Protein AF-0000000084461515 (afdb_homodimer)

InterPro domains:
  IPR000182 GNAT domain [PF13302] (2-137)
  IPR000182 GNAT domain [PS51186] (2-164)
  IPR016181 Acyl-CoA N-acyltransferase [SSF55729] (2-161)
  IPR051531 N-acetyltransferase [PTHR43792] (3-166)

Solvent-accessible surface area (backbone atoms only — not comparable to full-atom values): 18156 Å² total; per-residue (Å²): 95,80,46,77,39,66,80,54,82,87,44,46,66,64,48,28,52,46,37,53,75,14,43,72,71,39,47,87,79,51,85,73,52,57,45,73,66,45,42,51,52,49,53,58,55,42,70,36,91,41,32,50,44,33,36,28,30,32,61,79,74,72,40,68,44,30,41,38,38,37,35,68,52,40,66,82,50,51,14,31,31,38,47,46,72,54,64,22,58,90,43,61,95,68,59,53,63,57,58,47,47,53,55,50,51,48,41,42,49,56,79,66,55,30,47,34,43,30,37,72,40,46,80,83,43,55,69,59,51,49,50,42,47,75,68,63,31,41,80,36,36,48,39,76,56,45,37,46,50,95,89,36,62,34,48,25,34,34,26,34,39,36,46,70,59,52,62,70,71,104,93,82,46,78,39,66,80,55,82,88,44,48,67,65,47,29,54,45,36,53,76,14,43,72,70,39,47,87,80,52,84,73,52,56,45,73,66,44,43,51,52,50,54,56,53,42,69,37,90,40,32,50,42,34,36,29,30,33,61,78,75,71,40,68,43,30,41,40,39,36,35,68,53,39,66,83,50,52,15,32,30,38,48,46,70,54,64,23,57,89,42,59,94,68,58,54,64,57,59,46,48,54,56,48,50,50,40,42,48,55,78,65,55,30,46,34,43,31,37,71,40,46,78,82,45,54,69,60,50,48,50,43,46,76,69,65,33,39,81,35,36,50,40,76,55,45,38,45,49,97,88,36,63,35,48,25,33,34,27,34,39,37,46,68,57,52,60,71,71,104

Organism: NCBI:txid458

pLDDT: mean 97.94, std 1.58, range [86.5, 98.94]

Secondary structure (DSSP, 8-state):
-EEEE---GGGHHHHHHHHHHTHHHHTTT-----SHHHHHHHHHHHTSTT-EEEEEEETTTTEEEEEEEEEEEE-TTT-EEEEEEEE-GGGTTTTHHHHHHHHHHHHHHTTS--SEEEEEE-TT-HHHHHHHHHTT-EEEEEEEEEEEETTEEEEEEEEEEEHHHHHHT-/-EEEE---GGGHHHHHHHHHHTHHHHTTT-----SHHHHHHHHHHHTSTT-EEEEEEETTTTEEEEEEEEEEEE-TTT-EEEEEEEE-GGGTTTTHHHHHHHHHHHHHHTTS--SEEEEEE-TT-HHHHHHHHHTT-EEEEEEEEEEEETTEEEEEEEEEEEHHHHHHT-

Radius of gyration: 21.76 Å; 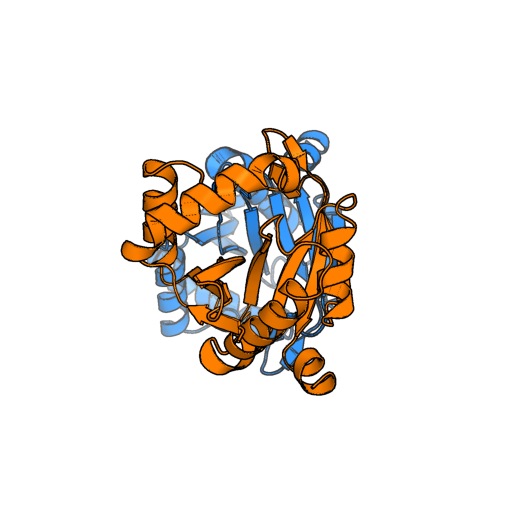Cα contacts (8 Å, |Δi|>4): 629; chains: 2; bounding box: 41×64×48 Å

Nearest PDB structures (foldseek):
  3igr-assembly1_A  TM=8.913E-01  e=2.014E-18  Aliivibrio fischeri ES114
  6c37-assembly1_A  TM=9.052E-01  e=3.442E-16  Mycolicibacterium smegmatis MC2 155
  6vfn-assembly1_A  TM=8.420E-01  e=1.644E-13  Bacillus thuringiensis
  6d72-assembly1_C  TM=8.048E-01  e=1.048E-13  Yersinia pestis
  2vzy-assembly1_C  TM=8.573E-01  e=1.477E-11  Mycobacterium tuberculosis H37Rv

Foldseek 3Di:
DKDKDFDDPVCQPLQLVQCVQCVVVCPQWDRDDNDSVSVVVVNVQCPDPQKDKIFIAPPVVRHTFKIWIWGRQDDDPQQETEIDMDGRPVNPPPCSVLVVVLVVVVCSCPVSVGFKYKYWGAPVPVSVVCSQVVQQWDFDAKDFLPDQTPNGRGITTMIMDGSVRNVVVD/DKDKDFDDPVCQPLQLVQCVQCVVVCPQWDRDDNDPVSVVVVNVQCPDPQKDKIFIADPVVRHTFKIWIWGRQDDDPQQETEIDMDGRPVNPPPCVVLVVVLVVVVCSCPVSVGFKYKYWGAPVPVSVVCSQVVQQWDFDAKDFLPDQTPNGRGITTMIMDGSVRNVVVD

Structure (mmCIF, N/CA/C/O backbone):
data_AF-0000000084461515-model_v1
#
loop_
_entity.id
_entity.type
_entity.pdbx_description
1 polymer 'GNAT family acetyltransferase'
#
loop_
_atom_site.group_PDB
_atom_site.id
_atom_site.type_symbol
_atom_site.label_atom_id
_atom_site.label_alt_id
_atom_site.label_comp_id
_atom_site.label_asym_id
_atom_site.label_entity_id
_atom_site.label_seq_id
_atom_site.pdbx_PDB_ins_code
_atom_site.Cartn_x
_atom_site.Cartn_y
_atom_site.Cartn_z
_atom_site.occupancy
_atom_site.B_iso_or_equiv
_atom_site.auth_seq_id
_atom_site.auth_comp_id
_atom_site.auth_asym_id
_atom_site.auth_atom_id
_atom_site.pdbx_PDB_model_num
ATOM 1 N N . MET A 1 1 ? 14.117 -27.219 -16.031 1 92.94 1 MET A N 1
ATOM 2 C CA . MET A 1 1 ? 14.688 -25.938 -15.633 1 92.94 1 MET A CA 1
ATOM 3 C C . MET A 1 1 ? 13.594 -24.875 -15.477 1 92.94 1 MET A C 1
ATOM 5 O O . MET A 1 1 ? 12.695 -24.781 -16.312 1 92.94 1 MET A O 1
ATOM 9 N N . ILE A 1 2 ? 13.641 -24.125 -14.367 1 97.88 2 ILE A N 1
ATOM 10 C CA . ILE A 1 2 ? 12.641 -23.094 -14.141 1 97.88 2 ILE A CA 1
ATOM 11 C C . ILE A 1 2 ? 13.164 -21.75 -14.656 1 97.88 2 ILE A C 1
ATOM 13 O O . ILE A 1 2 ? 14.297 -21.359 -14.359 1 97.88 2 ILE A O 1
ATOM 17 N N . THR A 1 3 ? 12.383 -21.062 -15.453 1 98.25 3 THR A N 1
ATOM 18 C CA . THR A 1 3 ? 12.734 -19.719 -15.938 1 98.25 3 THR A CA 1
ATOM 19 C C . THR A 1 3 ? 11.594 -18.734 -15.68 1 98.25 3 THR A C 1
ATOM 21 O O . THR A 1 3 ? 10.438 -19.141 -15.555 1 98.25 3 THR A O 1
ATOM 24 N N . LEU A 1 4 ? 11.945 -17.469 -15.547 1 98.38 4 LEU A N 1
ATOM 25 C CA . LEU A 1 4 ? 10.969 -16.375 -15.438 1 98.38 4 LEU A CA 1
ATOM 26 C C . LEU A 1 4 ? 10.914 -15.562 -16.719 1 98.38 4 LEU A C 1
ATOM 28 O O . LEU A 1 4 ? 11.953 -15.188 -17.266 1 98.38 4 LEU A O 1
ATOM 32 N N . ARG A 1 5 ? 9.719 -15.336 -17.125 1 97.81 5 ARG A N 1
ATOM 33 C CA . ARG A 1 5 ? 9.531 -14.484 -18.297 1 97.81 5 ARG A CA 1
ATOM 34 C C . ARG A 1 5 ? 8.344 -13.539 -18.109 1 97.81 5 ARG A C 1
ATOM 36 O O . ARG A 1 5 ? 7.355 -13.898 -17.469 1 97.81 5 ARG A O 1
ATOM 43 N N . GLU A 1 6 ? 8.5 -12.367 -18.734 1 98.56 6 GLU A N 1
ATOM 44 C CA . GLU A 1 6 ? 7.324 -11.5 -18.781 1 98.56 6 GLU A CA 1
ATOM 45 C C . GLU A 1 6 ? 6.258 -12.07 -19.719 1 98.56 6 GLU A C 1
ATOM 47 O O . GLU A 1 6 ? 6.578 -12.672 -20.75 1 98.56 6 GLU A O 1
ATOM 52 N N . PRO A 1 7 ? 4.996 -11.883 -19.344 1 98.75 7 PRO A N 1
ATOM 53 C CA . PRO A 1 7 ? 3.938 -12.406 -20.203 1 98.75 7 PRO A CA 1
ATOM 54 C C . PRO A 1 7 ? 3.928 -11.742 -21.578 1 98.75 7 PRO A C 1
ATOM 56 O O . PRO A 1 7 ? 4.25 -10.555 -21.703 1 98.75 7 PRO A O 1
ATOM 59 N N . SER A 1 8 ? 3.561 -12.484 -22.578 1 98.44 8 SER A N 1
ATOM 60 C CA . SER A 1 8 ? 3.406 -11.977 -23.938 1 98.44 8 SER A CA 1
ATOM 61 C C . SER A 1 8 ? 2.186 -12.578 -24.625 1 98.44 8 SER A C 1
ATOM 63 O O . SER A 1 8 ? 1.602 -13.547 -24.109 1 98.44 8 SER A O 1
ATOM 65 N N . ALA A 1 9 ? 1.842 -12.008 -25.719 1 98.12 9 ALA A N 1
ATOM 66 C CA . ALA A 1 9 ? 0.681 -12.477 -26.469 1 98.12 9 ALA A CA 1
ATOM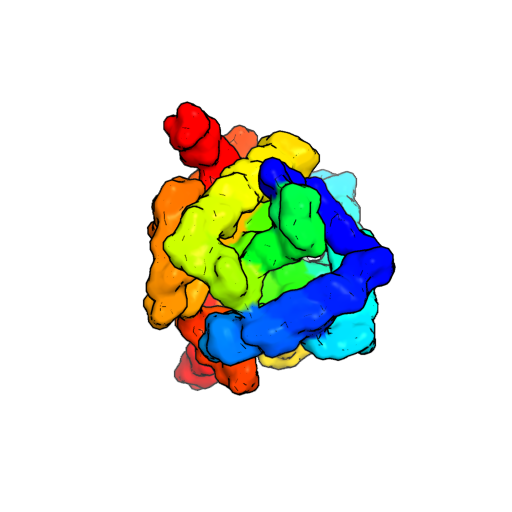 67 C C . ALA A 1 9 ? 0.84 -13.938 -26.875 1 98.12 9 ALA A C 1
A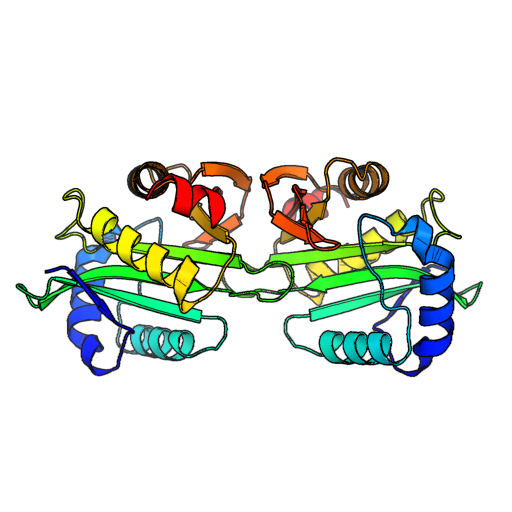TOM 69 O O . ALA A 1 9 ? -0.145 -14.672 -26.969 1 98.12 9 ALA A O 1
ATOM 70 N N . GLN A 1 10 ? 2.014 -14.422 -27.031 1 98 10 GLN A N 1
ATOM 71 C CA . GLN A 1 10 ? 2.289 -15.781 -27.484 1 98 10 GLN A CA 1
ATOM 72 C C . GLN A 1 10 ? 1.961 -16.797 -26.391 1 98 10 GLN A C 1
ATOM 74 O O . GLN A 1 10 ? 1.859 -18 -26.656 1 98 10 GLN A O 1
ATOM 79 N N . ASP A 1 11 ? 1.791 -16.328 -25.188 1 98.44 11 ASP A N 1
ATOM 80 C CA . ASP A 1 11 ? 1.564 -17.219 -24.047 1 98.44 11 ASP A CA 1
ATOM 81 C C . ASP A 1 11 ? 0.077 -17.516 -23.875 1 98.44 11 ASP A C 1
ATOM 83 O O . ASP A 1 11 ? -0.302 -18.344 -23.031 1 98.44 11 ASP A O 1
ATOM 87 N N . GLU A 1 12 ? -0.749 -16.891 -24.641 1 98.5 12 GLU A N 1
ATOM 88 C CA . GLU A 1 12 ? -2.186 -16.844 -24.391 1 98.5 12 GLU A CA 1
ATOM 89 C C . GLU A 1 12 ? -2.766 -18.25 -24.234 1 98.5 12 GLU A C 1
ATOM 91 O O . GLU A 1 12 ? -3.414 -18.547 -23.234 1 98.5 12 GLU A O 1
ATOM 96 N N . THR A 1 13 ? -2.525 -19.094 -25.172 1 98.5 13 THR A N 1
ATOM 97 C CA . THR A 1 13 ? -3.148 -20.406 -25.203 1 98.5 13 THR A CA 1
ATOM 98 C C . THR A 1 13 ? -2.742 -21.234 -23.984 1 98.5 13 THR A C 1
ATOM 100 O O . THR A 1 13 ? -3.596 -21.781 -23.297 1 98.5 13 THR A O 1
ATOM 103 N N . VAL A 1 14 ? -1.494 -21.344 -23.75 1 98.5 14 VAL A N 1
ATOM 104 C CA . VAL A 1 14 ? -1.001 -22.141 -22.625 1 98.5 14 VAL A CA 1
ATOM 105 C C . VAL A 1 14 ? -1.478 -21.531 -21.312 1 98.5 14 VAL A C 1
ATOM 107 O O . VAL A 1 14 ? -1.878 -22.25 -20.391 1 98.5 14 VAL A O 1
ATOM 110 N N . PHE A 1 15 ? -1.447 -20.203 -21.25 1 98.81 15 PHE A N 1
ATOM 111 C CA . PHE A 1 15 ? -1.869 -19.5 -20.031 1 98.81 15 PHE A CA 1
ATOM 112 C C . PHE A 1 15 ? -3.328 -19.797 -19.719 1 98.81 15 PHE A C 1
ATOM 114 O O . PHE A 1 15 ? -3.646 -20.281 -18.625 1 98.81 15 PHE A O 1
ATOM 121 N N . ILE A 1 16 ? -4.18 -19.625 -20.656 1 98.81 16 ILE A N 1
ATOM 122 C CA . ILE A 1 16 ? -5.617 -19.781 -20.438 1 98.81 16 ILE A CA 1
ATOM 123 C C . ILE A 1 16 ? -5.938 -21.234 -20.109 1 98.81 16 ILE A C 1
ATOM 125 O O . ILE A 1 16 ? -6.723 -21.516 -19.203 1 98.81 16 ILE A O 1
ATOM 129 N N . SER A 1 17 ? -5.32 -22.109 -20.812 1 98.69 17 SER A N 1
ATOM 130 C CA . SER A 1 17 ? -5.523 -23.516 -20.531 1 98.69 17 SER A CA 1
ATOM 131 C C . SER A 1 17 ? -5.117 -23.859 -19.109 1 98.69 17 SER A C 1
ATOM 133 O O . SER A 1 17 ? -5.852 -24.547 -18.391 1 98.69 17 SER A O 1
ATOM 135 N N . THR A 1 18 ? -4.004 -23.422 -18.672 1 98.75 18 THR A N 1
ATOM 136 C CA . THR A 1 18 ? -3.479 -23.672 -17.344 1 98.75 18 THR A CA 1
ATOM 137 C C . THR A 1 18 ? -4.406 -23.078 -16.281 1 98.75 18 THR A C 1
ATOM 139 O O . THR A 1 18 ? -4.711 -23.734 -15.281 1 98.75 18 THR A O 1
ATOM 142 N N . MET A 1 19 ? -4.863 -21.828 -16.5 1 98.69 19 MET A N 1
ATOM 143 C CA . MET A 1 19 ? -5.691 -21.141 -15.508 1 98.69 19 MET A CA 1
ATOM 144 C C . MET A 1 19 ? -7.066 -21.797 -15.406 1 98.69 19 MET A C 1
ATOM 146 O O . MET A 1 19 ? -7.621 -21.922 -14.312 1 98.69 19 MET A O 1
ATOM 150 N N . ASN A 1 20 ? -7.578 -22.188 -16.516 1 98.62 20 ASN A N 1
ATOM 151 C CA . ASN A 1 20 ? -8.859 -22.891 -16.484 1 98.62 20 ASN A CA 1
ATOM 152 C C . ASN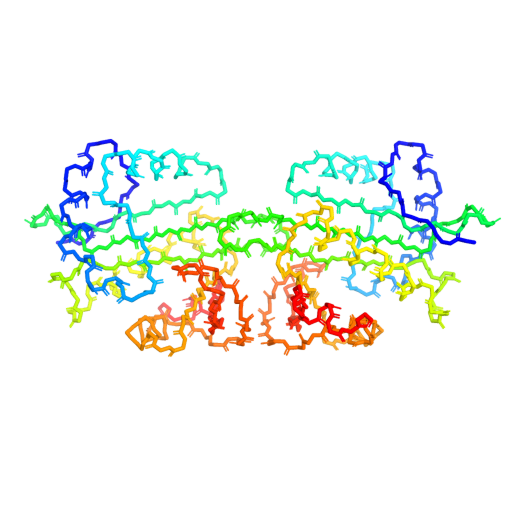 A 1 20 ? -8.766 -24.203 -15.727 1 98.62 20 ASN A C 1
ATOM 154 O O . ASN A 1 20 ? -9.633 -24.531 -14.914 1 98.62 20 ASN A O 1
ATOM 158 N N . LYS A 1 21 ? -7.758 -24.969 -15.961 1 98.56 21 LYS A N 1
ATOM 159 C CA . LYS A 1 21 ? -7.543 -26.234 -15.273 1 98.56 21 LYS A CA 1
ATOM 160 C C . LYS A 1 21 ? -7.355 -26.031 -13.773 1 98.56 21 LYS A C 1
ATOM 162 O O . LYS A 1 21 ? -7.719 -26.891 -12.969 1 98.56 21 LYS A O 1
ATOM 167 N N . SER A 1 22 ? -6.844 -24.875 -13.43 1 98.56 22 SER A N 1
ATOM 168 C CA . SER A 1 22 ? -6.473 -24.594 -12.047 1 98.56 22 SER A CA 1
ATOM 169 C C . SER A 1 22 ? -7.562 -23.812 -11.336 1 98.56 22 SER A C 1
ATOM 171 O O . SER A 1 22 ? -7.391 -23.406 -10.18 1 98.56 22 SER A O 1
ATOM 173 N N . ARG A 1 23 ? -8.641 -23.547 -11.992 1 97.81 23 ARG A N 1
ATOM 174 C CA . ARG A 1 23 ? -9.656 -22.609 -11.531 1 97.81 23 ARG A CA 1
ATOM 175 C C . ARG A 1 23 ? -10.172 -23 -10.148 1 97.81 23 ARG A C 1
ATOM 177 O O . ARG A 1 23 ? -10.289 -22.156 -9.258 1 97.81 23 ARG A O 1
ATOM 184 N N . ASP A 1 24 ? -10.484 -24.281 -9.867 1 97.5 24 ASP A N 1
ATOM 185 C CA . ASP A 1 24 ? -10.992 -24.75 -8.578 1 97.5 24 ASP A CA 1
ATOM 186 C C . ASP A 1 24 ? -9.922 -24.625 -7.488 1 97.5 24 ASP A C 1
ATOM 188 O O . ASP A 1 24 ? -10.234 -24.359 -6.328 1 97.5 24 ASP A O 1
ATOM 192 N N . PHE A 1 25 ? -8.758 -24.828 -7.918 1 96.94 25 PHE A N 1
ATOM 193 C CA . PHE A 1 25 ? -7.625 -24.75 -7.004 1 96.94 25 PHE A CA 1
ATOM 194 C C . PHE A 1 25 ? -7.41 -23.297 -6.551 1 96.94 25 PHE A C 1
ATOM 196 O O . PHE A 1 25 ? -7.047 -23.062 -5.398 1 96.94 25 PHE A O 1
ATOM 203 N N . HIS A 1 26 ? -7.594 -22.344 -7.406 1 97.31 26 HIS A N 1
ATOM 204 C CA . HIS A 1 26 ? -7.449 -20.922 -7.109 1 97.31 26 HIS A CA 1
ATOM 205 C C . HIS A 1 26 ? -8.586 -20.422 -6.227 1 97.31 26 HIS A C 1
ATOM 207 O O . HIS A 1 26 ? -8.398 -19.516 -5.402 1 97.31 26 HIS A O 1
ATOM 213 N N . PHE A 1 27 ? -9.672 -21 -6.355 1 96.12 27 PHE A N 1
ATOM 214 C CA . PHE A 1 27 ? -10.852 -20.609 -5.594 1 96.12 27 PHE A CA 1
ATOM 215 C C . PHE A 1 27 ? -10.719 -21.031 -4.133 1 96.12 27 PHE A C 1
ATOM 217 O O . PHE A 1 27 ? -10.258 -22.125 -3.838 1 96.12 27 PHE A O 1
ATOM 224 N N . PRO A 1 28 ? -11.125 -20.188 -3.209 1 97.12 28 PRO A N 1
ATOM 225 C CA . PRO A 1 28 ? -11.781 -18.891 -3.338 1 97.12 28 PRO A CA 1
ATOM 226 C C . PRO A 1 28 ? -10.805 -17.719 -3.223 1 97.12 28 PRO A C 1
ATOM 228 O O . PRO A 1 28 ? -11.219 -16.578 -2.973 1 97.12 28 PRO A O 1
ATOM 231 N N . PHE A 1 29 ? -9.57 -17.906 -3.363 1 96.62 29 PHE A N 1
ATOM 232 C CA . PHE A 1 29 ? -8.562 -16.953 -2.904 1 96.62 29 PHE A CA 1
ATOM 233 C C . PHE A 1 29 ? -8.25 -15.938 -3.994 1 96.62 29 PHE A C 1
ATOM 235 O O . PHE A 1 29 ? -7.887 -14.797 -3.699 1 96.62 29 PHE A O 1
ATOM 242 N N . ILE A 1 30 ? -8.367 -16.406 -5.266 1 94.75 30 ILE A N 1
ATOM 243 C CA . ILE A 1 30 ? -8.047 -15.516 -6.375 1 94.75 30 ILE A CA 1
ATOM 244 C C . ILE A 1 30 ? -8.859 -15.914 -7.605 1 94.75 30 ILE A C 1
ATOM 246 O O . ILE A 1 30 ? -9.312 -17.047 -7.723 1 94.75 30 ILE A O 1
ATOM 250 N N . THR A 1 31 ? -9.023 -14.969 -8.453 1 93.56 31 THR A N 1
ATOM 251 C CA . THR A 1 31 ? -9.578 -15.211 -9.781 1 93.56 31 THR A CA 1
ATOM 252 C C . THR A 1 31 ? -8.555 -14.883 -10.867 1 93.56 31 THR A C 1
ATOM 254 O O . THR A 1 31 ? -8.25 -13.711 -11.102 1 93.56 31 THR A O 1
ATOM 257 N N . ALA A 1 32 ? -8.078 -15.906 -11.477 1 97.19 32 ALA A N 1
ATOM 258 C CA . ALA A 1 32 ? -7.117 -15.727 -12.555 1 97.19 32 ALA A CA 1
ATOM 259 C C . ALA A 1 32 ? -7.824 -15.477 -13.883 1 97.19 32 ALA A C 1
ATOM 261 O O . ALA A 1 32 ? -8.992 -15.836 -14.047 1 97.19 32 ALA A O 1
ATOM 262 N N . PRO A 1 33 ? -7.109 -14.82 -14.859 1 98.19 33 PRO A N 1
ATOM 263 C CA . PRO A 1 33 ? -7.695 -14.695 -16.203 1 98.19 33 PRO A CA 1
ATOM 264 C C . PRO A 1 33 ? -7.906 -16.047 -16.875 1 98.19 33 PRO A C 1
ATOM 266 O O . PRO A 1 33 ? -6.953 -16.812 -17.047 1 98.19 33 PRO A O 1
ATOM 269 N N . CYS A 1 34 ? -9.148 -16.281 -17.344 1 98.38 34 CYS A N 1
ATOM 270 C CA . CYS A 1 34 ? -9.43 -17.594 -17.906 1 98.38 34 CYS A CA 1
ATOM 271 C C . CYS A 1 34 ? -10.023 -17.484 -19.297 1 98.38 34 CYS A C 1
ATOM 273 O O . CYS A 1 34 ? -10.445 -18.484 -19.891 1 98.38 34 CYS A O 1
ATOM 275 N N . THR A 1 35 ? -10.172 -16.297 -19.828 1 98.62 35 THR A N 1
ATOM 276 C CA . THR A 1 35 ? -10.641 -16.047 -21.188 1 98.62 35 THR A CA 1
ATOM 277 C C . THR A 1 35 ? -9.625 -15.211 -21.969 1 98.62 35 THR A C 1
ATOM 279 O O . THR A 1 35 ? -8.742 -14.578 -21.375 1 98.62 35 THR A O 1
ATOM 282 N N . ALA A 1 36 ? -9.82 -15.242 -23.266 1 98.44 36 ALA A N 1
ATOM 283 C CA . ALA A 1 36 ? -8.938 -14.445 -24.109 1 98.44 36 ALA A CA 1
ATOM 284 C C . ALA A 1 36 ? -9.023 -12.961 -23.766 1 98.44 36 ALA A C 1
ATOM 286 O O . ALA A 1 36 ? -8.008 -12.266 -23.703 1 98.44 36 ALA A O 1
ATOM 287 N N . GLU A 1 37 ? -10.148 -12.539 -23.531 1 98.62 37 GLU A N 1
ATOM 288 C CA . GLU A 1 37 ? -10.367 -11.141 -23.172 1 98.62 37 GLU A CA 1
ATOM 289 C C . GLU A 1 37 ? -9.695 -10.797 -21.844 1 98.62 37 GLU A C 1
ATOM 291 O O . GLU A 1 37 ? -9.031 -9.773 -21.734 1 98.62 37 GLU A O 1
ATOM 296 N N . ALA A 1 38 ? -9.891 -11.625 -20.875 1 98.38 38 ALA A N 1
ATOM 297 C CA . ALA A 1 38 ? -9.281 -11.414 -19.562 1 98.38 38 ALA A CA 1
ATOM 298 C C . ALA A 1 38 ? -7.754 -11.438 -19.656 1 98.38 38 ALA A C 1
ATOM 300 O O . ALA A 1 38 ? -7.07 -10.672 -18.984 1 98.38 38 ALA A O 1
ATOM 301 N N . PHE A 1 39 ? -7.266 -12.336 -20.484 1 98.81 39 PHE A N 1
ATOM 302 C CA . PHE A 1 39 ? -5.824 -12.422 -20.672 1 98.81 39 PHE A CA 1
ATOM 303 C C . PHE A 1 39 ? -5.289 -11.148 -21.312 1 98.81 39 PHE A C 1
ATOM 305 O O . PHE A 1 39 ? -4.219 -10.656 -20.953 1 98.81 39 PHE A O 1
ATOM 312 N N . GLN A 1 40 ? -5.988 -10.648 -22.266 1 98.62 40 GLN A N 1
ATOM 313 C CA . GLN A 1 40 ? -5.562 -9.414 -22.922 1 98.62 40 GLN A CA 1
ATOM 314 C C . GLN A 1 40 ? -5.531 -8.25 -21.938 1 98.62 40 GLN A C 1
ATOM 316 O O . GLN A 1 40 ? -4.617 -7.426 -21.969 1 98.62 40 GLN A O 1
ATOM 321 N N . THR A 1 41 ? -6.504 -8.141 -21.125 1 98.5 41 THR A N 1
ATOM 322 C CA . THR A 1 41 ? -6.52 -7.133 -20.062 1 98.5 41 THR A CA 1
ATOM 323 C C . THR A 1 41 ? -5.324 -7.305 -19.141 1 98.5 41 THR A C 1
ATOM 325 O O . THR A 1 41 ? -4.684 -6.32 -18.75 1 98.5 41 THR A O 1
ATOM 328 N N . TYR A 1 42 ? -5.113 -8.531 -18.812 1 98.62 42 TYR A N 1
ATOM 329 C CA . TYR A 1 42 ? -3.969 -8.891 -17.984 1 98.62 42 TYR A CA 1
ATOM 330 C C . TYR A 1 42 ? -2.666 -8.43 -18.625 1 98.62 42 TYR A C 1
ATOM 332 O O . TYR A 1 42 ? -1.821 -7.82 -17.953 1 98.62 42 TYR A O 1
ATOM 340 N N . LEU A 1 43 ? -2.512 -8.656 -19.891 1 98.75 43 LEU A N 1
ATOM 341 C CA . LEU A 1 43 ? -1.311 -8.266 -20.625 1 98.75 43 LEU A CA 1
ATOM 342 C C . LEU A 1 43 ? -1.158 -6.75 -20.656 1 98.75 43 LEU A C 1
ATOM 344 O O . LEU A 1 43 ? -0.056 -6.23 -20.469 1 98.75 43 LEU A O 1
ATOM 348 N N . GLN A 1 44 ? -2.211 -6.117 -20.906 1 98.5 44 GLN A N 1
ATOM 349 C CA . GLN A 1 44 ? -2.176 -4.656 -20.938 1 98.5 44 GLN A CA 1
ATOM 350 C C . GLN A 1 44 ? -1.763 -4.078 -19.594 1 98.5 44 GLN A C 1
ATOM 352 O O . GLN A 1 44 ? -0.958 -3.146 -19.531 1 98.5 44 GLN A O 1
ATOM 357 N N . LYS A 1 45 ? -2.336 -4.566 -18.547 1 97.88 45 LYS A N 1
ATOM 358 C CA . LYS A 1 45 ? -1.992 -4.117 -17.203 1 97.88 45 LYS A CA 1
ATOM 359 C C . LYS A 1 45 ? -0.514 -4.355 -16.906 1 97.88 45 LYS A C 1
ATOM 361 O O . LYS A 1 45 ? 0.142 -3.514 -16.281 1 97.88 45 LYS A O 1
ATOM 366 N N . SER A 1 46 ? -0.027 -5.461 -17.359 1 98.38 46 SER A N 1
ATOM 367 C CA . SER A 1 46 ? 1.35 -5.859 -17.094 1 98.38 46 SER A CA 1
ATOM 368 C C . SER A 1 46 ? 2.342 -4.875 -17.703 1 98.38 46 SER A C 1
ATOM 370 O O . SER A 1 46 ? 3.521 -4.871 -17.344 1 98.38 46 SER A O 1
ATOM 372 N N . GLN A 1 47 ? 1.924 -4.023 -18.594 1 97.81 47 GLN A N 1
ATOM 373 C CA . GLN A 1 47 ? 2.801 -3.109 -19.328 1 97.81 47 GLN A CA 1
ATOM 374 C C . GLN A 1 47 ? 2.873 -1.752 -18.641 1 97.81 47 GLN A C 1
ATOM 376 O O . GLN A 1 47 ? 3.623 -0.871 -19.062 1 97.81 47 GLN A O 1
ATOM 381 N N . GLN A 1 48 ? 2.109 -1.583 -17.578 1 97.19 48 GLN A N 1
ATOM 382 C CA . GLN A 1 48 ? 2.131 -0.325 -16.828 1 97.19 48 GLN A CA 1
ATOM 383 C C . GLN A 1 48 ? 3.408 -0.193 -16.016 1 97.19 48 GLN A C 1
ATOM 385 O O . GLN A 1 48 ? 3.936 -1.188 -15.508 1 97.19 48 GLN A O 1
ATOM 390 N N . ASP A 1 49 ? 3.838 1.021 -15.812 1 96.19 49 ASP A N 1
ATOM 391 C CA . ASP A 1 49 ? 5.09 1.301 -15.109 1 96.19 49 ASP A CA 1
ATOM 392 C C . ASP A 1 49 ? 5.031 0.808 -13.672 1 96.19 49 ASP A C 1
ATOM 394 O O . ASP A 1 49 ? 6.059 0.444 -13.094 1 96.19 49 ASP A O 1
ATOM 398 N N . SER A 1 50 ? 3.846 0.792 -13.102 1 97.5 50 SER A N 1
ATOM 399 C CA . SER A 1 50 ? 3.689 0.423 -11.695 1 97.5 50 SER A CA 1
ATOM 400 C C . SER A 1 50 ? 3.545 -1.086 -11.531 1 97.5 50 SER A C 1
ATOM 402 O O . SER A 1 50 ? 3.229 -1.572 -10.445 1 97.5 50 SER A O 1
ATOM 404 N N . GLU A 1 51 ? 3.729 -1.839 -12.633 1 98.69 51 GLU A N 1
ATOM 405 C CA . GLU A 1 51 ? 3.514 -3.283 -12.633 1 98.69 51 GLU A CA 1
ATOM 406 C C . GLU A 1 51 ? 4.727 -4.02 -13.195 1 98.69 51 GLU A C 1
ATOM 408 O O . GLU A 1 51 ? 5.414 -3.51 -14.086 1 98.69 51 GLU A O 1
ATOM 413 N N . GLN A 1 52 ? 4.992 -5.18 -12.656 1 98.81 52 GLN A N 1
ATOM 414 C CA . GLN A 1 52 ? 5.949 -6.141 -13.195 1 98.81 52 GLN A CA 1
ATOM 415 C C . GLN A 1 52 ? 5.477 -7.574 -12.977 1 98.81 52 GLN A C 1
ATOM 417 O O . GLN A 1 52 ? 5.477 -8.062 -11.844 1 98.81 52 GLN A O 1
ATOM 422 N N . TYR A 1 53 ? 5.078 -8.242 -14.086 1 98.88 53 TYR A N 1
ATOM 423 C CA . TYR A 1 53 ? 4.527 -9.586 -13.984 1 98.88 53 TYR A CA 1
ATOM 424 C C . TYR A 1 53 ? 5.516 -10.625 -14.5 1 98.88 53 TYR A C 1
ATOM 426 O O . TYR A 1 53 ? 6.277 -10.359 -15.438 1 98.88 53 TYR A O 1
ATOM 434 N N . TYR A 1 54 ? 5.48 -11.805 -13.898 1 98.88 54 TYR A N 1
ATOM 435 C CA . TYR A 1 54 ? 6.316 -12.922 -14.32 1 98.88 54 TYR A CA 1
ATOM 436 C C . TYR A 1 54 ? 5.5 -14.203 -14.438 1 98.88 54 TYR A C 1
ATOM 438 O O . TYR A 1 54 ? 4.676 -14.5 -13.57 1 98.88 54 TYR A O 1
ATOM 446 N N . LEU A 1 55 ? 5.766 -14.867 -15.523 1 98.88 55 LEU A N 1
ATOM 447 C CA . LEU A 1 55 ? 5.387 -16.266 -15.617 1 98.88 55 LEU A CA 1
ATOM 448 C C . LEU A 1 55 ? 6.574 -17.172 -15.32 1 98.88 55 LEU A C 1
ATOM 450 O O . LEU A 1 55 ? 7.648 -17.016 -15.898 1 98.88 55 LEU A O 1
ATOM 454 N N . ALA A 1 56 ? 6.414 -18.078 -14.422 1 98.88 56 ALA A N 1
ATOM 455 C CA . ALA A 1 56 ? 7.41 -19.109 -14.195 1 98.88 56 ALA A CA 1
ATOM 456 C C . ALA A 1 56 ? 7.152 -20.328 -15.086 1 98.88 56 ALA A C 1
ATOM 458 O O . ALA A 1 56 ? 6.062 -20.906 -15.055 1 98.88 56 ALA A O 1
ATOM 459 N N . TRP A 1 57 ? 8.18 -20.719 -15.812 1 98.75 57 TRP A N 1
ATOM 460 C CA . TRP A 1 57 ? 8.039 -21.797 -16.781 1 98.75 57 TRP A CA 1
ATOM 461 C C . TRP A 1 57 ? 8.891 -23 -16.391 1 98.75 57 TRP A C 1
ATOM 463 O O . TRP A 1 57 ? 10.031 -22.844 -15.945 1 98.75 57 TRP A O 1
ATOM 473 N N . ASP A 1 58 ? 8.258 -24.141 -16.484 1 98.25 58 ASP A N 1
ATOM 474 C CA . ASP A 1 58 ? 9.023 -25.375 -16.625 1 98.25 58 ASP A CA 1
ATOM 475 C C . ASP A 1 58 ? 9.469 -25.609 -18.062 1 98.25 58 ASP A C 1
ATOM 477 O O . ASP A 1 58 ? 8.703 -26.094 -18.891 1 98.25 58 ASP A O 1
ATOM 481 N N . GLU A 1 59 ? 10.656 -25.297 -18.391 1 96.62 59 GLU A N 1
ATOM 482 C CA . GLU A 1 59 ? 11.133 -25.281 -19.766 1 96.62 59 GLU A CA 1
ATOM 483 C C . GLU A 1 59 ? 11.148 -26.703 -20.344 1 96.62 59 GLU A C 1
ATOM 485 O O . GLU A 1 59 ? 10.914 -26.875 -21.547 1 96.62 59 GLU A O 1
ATOM 490 N N . ASP A 1 60 ? 11.391 -27.609 -19.547 1 96.31 60 ASP A N 1
ATOM 491 C CA . ASP A 1 60 ? 11.438 -29 -20.016 1 96.31 60 ASP A CA 1
ATOM 492 C C . ASP A 1 60 ? 10.055 -29.469 -20.469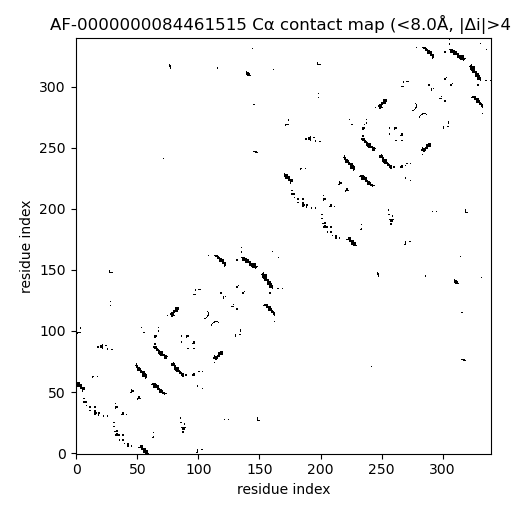 1 96.31 60 ASP A C 1
ATOM 494 O O . ASP A 1 60 ? 9.93 -30.141 -21.5 1 96.31 60 ASP A O 1
ATOM 498 N N . GLN A 1 61 ? 9.039 -29.047 -19.812 1 96.38 61 GLN A N 1
ATOM 499 C CA . GLN A 1 61 ? 7.68 -29.484 -20.109 1 96.38 61 GLN A CA 1
ATOM 500 C C . GLN A 1 61 ? 6.926 -28.422 -20.891 1 96.38 61 GLN A C 1
ATOM 502 O O . GLN A 1 61 ? 5.801 -28.641 -21.344 1 96.38 61 GLN A O 1
ATOM 507 N N . ARG A 1 62 ? 7.551 -27.266 -21.031 1 96.19 62 ARG A N 1
ATOM 508 C CA . ARG A 1 62 ? 6.926 -26.125 -21.688 1 96.19 62 ARG A CA 1
ATOM 509 C C . ARG A 1 62 ? 5.555 -25.828 -21.094 1 96.19 62 ARG A C 1
ATOM 511 O O . ARG A 1 62 ? 4.574 -25.672 -21.828 1 96.19 62 ARG A O 1
ATOM 518 N N . GLN A 1 63 ? 5.527 -25.812 -19.766 1 98 63 GLN A N 1
ATOM 519 C CA . GLN A 1 63 ? 4.316 -25.531 -19 1 98 63 GLN A CA 1
ATOM 520 C C . GLN A 1 63 ? 4.547 -24.422 -17.984 1 98 63 GLN A C 1
ATOM 522 O O . GLN A 1 63 ? 5.676 -24.219 -17.531 1 98 63 GLN A O 1
ATOM 527 N N . ILE A 1 64 ? 3.488 -23.781 -17.734 1 98.69 64 ILE A N 1
ATOM 528 C CA . ILE A 1 64 ? 3.553 -22.734 -16.719 1 98.69 64 ILE A CA 1
ATOM 529 C C . ILE A 1 64 ? 3.432 -23.344 -15.32 1 98.69 64 ILE A C 1
ATOM 531 O O . ILE A 1 64 ? 2.475 -24.078 -15.039 1 98.69 64 ILE A O 1
ATOM 535 N N . ILE A 1 65 ? 4.402 -23.062 -14.477 1 98.75 65 ILE A N 1
ATOM 536 C CA . ILE A 1 65 ? 4.422 -23.484 -13.078 1 98.75 65 ILE A CA 1
ATOM 537 C C . ILE A 1 65 ? 3.502 -22.594 -12.25 1 98.75 65 ILE A C 1
ATOM 539 O O . ILE A 1 65 ? 2.752 -23.078 -11.406 1 98.75 65 ILE A O 1
ATOM 543 N N . GLY A 1 66 ? 3.574 -21.312 -12.469 1 98.62 66 GLY A N 1
ATOM 544 C CA . GLY A 1 66 ? 2.811 -20.312 -11.734 1 98.62 66 GLY A CA 1
ATOM 545 C C . GLY A 1 66 ? 3.039 -18.906 -12.227 1 98.62 66 GLY A C 1
ATOM 546 O O . GLY A 1 66 ? 3.799 -18.688 -13.172 1 98.62 66 GLY A O 1
ATOM 547 N N . VAL A 1 67 ? 2.27 -18.031 -11.625 1 98.81 67 VAL A N 1
ATOM 548 C CA . VAL A 1 67 ? 2.25 -16.609 -11.992 1 98.81 67 VAL A CA 1
ATOM 549 C C . VAL A 1 67 ? 2.607 -15.766 -10.773 1 98.81 67 VAL A C 1
ATOM 551 O O . VAL A 1 67 ? 2.164 -16.047 -9.656 1 98.81 67 VAL A O 1
ATOM 554 N N . PHE A 1 68 ? 3.398 -14.75 -10.977 1 98.88 68 PHE A N 1
ATOM 555 C CA . PHE A 1 68 ? 3.764 -13.766 -9.961 1 98.88 68 PHE A CA 1
ATOM 556 C C . PHE A 1 68 ? 3.531 -12.352 -10.469 1 98.88 68 PHE A C 1
ATOM 558 O O . PHE A 1 68 ? 4.094 -11.953 -11.492 1 98.88 68 PHE A O 1
ATOM 565 N N . ASN A 1 69 ? 2.746 -11.625 -9.789 1 98.88 69 ASN A N 1
ATOM 566 C CA . ASN A 1 69 ? 2.439 -10.242 -10.133 1 98.88 69 ASN A CA 1
ATOM 567 C C . ASN A 1 69 ? 2.941 -9.273 -9.07 1 98.88 69 ASN A C 1
ATOM 569 O O . ASN A 1 69 ? 2.508 -9.328 -7.914 1 98.88 69 ASN A O 1
ATOM 573 N N . ILE A 1 70 ? 3.895 -8.453 -9.406 1 98.88 70 ILE A N 1
ATOM 574 C CA . ILE A 1 70 ? 4.309 -7.324 -8.578 1 98.88 70 ILE A CA 1
ATOM 575 C C . ILE A 1 70 ? 3.533 -6.074 -8.992 1 98.88 70 ILE A C 1
ATOM 577 O O . ILE A 1 70 ? 3.66 -5.602 -10.125 1 98.88 70 ILE A O 1
ATOM 581 N N . SER A 1 71 ? 2.725 -5.559 -8.062 1 98.56 71 SER A N 1
ATOM 582 C CA . SER A 1 71 ? 1.806 -4.48 -8.406 1 98.56 71 SER A CA 1
ATOM 583 C C . SER A 1 71 ? 1.998 -3.277 -7.492 1 98.56 71 SER A C 1
ATOM 585 O O . SER A 1 71 ? 2.6 -3.395 -6.422 1 98.56 71 SER A O 1
ATOM 587 N N . ASN A 1 72 ? 1.574 -2.125 -7.961 1 98.12 72 ASN A N 1
ATOM 588 C CA . ASN A 1 72 ? 1.627 -0.883 -7.195 1 98.12 72 ASN A CA 1
ATOM 589 C C . ASN A 1 72 ? 3.045 -0.577 -6.723 1 98.12 72 ASN A C 1
ATOM 591 O O . ASN A 1 72 ? 3.27 -0.342 -5.531 1 98.12 72 ASN A O 1
ATOM 595 N N . ILE A 1 73 ? 3.969 -0.609 -7.66 1 98.56 73 ILE A N 1
ATOM 596 C CA . ILE A 1 73 ? 5.363 -0.3 -7.363 1 98.56 73 ILE A CA 1
ATOM 597 C C . ILE A 1 73 ? 5.504 1.183 -7.027 1 98.56 73 ILE A C 1
ATOM 599 O O . ILE A 1 73 ? 5.117 2.047 -7.82 1 98.56 73 ILE A O 1
ATOM 603 N N . VAL A 1 74 ? 5.961 1.421 -5.895 1 97.88 74 VAL A N 1
ATOM 604 C CA . VAL A 1 74 ? 6.215 2.781 -5.43 1 97.88 74 VAL A CA 1
ATOM 605 C C . VAL A 1 74 ? 7.719 3.002 -5.27 1 97.88 74 VAL A C 1
ATOM 607 O O . VAL A 1 74 ? 8.422 2.156 -4.711 1 97.88 74 VAL A O 1
ATOM 610 N N . ARG A 1 75 ? 8.18 4.113 -5.793 1 97 75 ARG A N 1
ATOM 611 C CA . ARG A 1 75 ? 9.594 4.477 -5.711 1 97 75 ARG A CA 1
ATOM 612 C C . ARG A 1 75 ? 9.828 5.523 -4.625 1 97 75 ARG A C 1
ATOM 614 O O . ARG A 1 75 ? 8.984 5.715 -3.748 1 97 75 ARG A O 1
ATOM 621 N N . GLY A 1 76 ? 11.031 6.105 -4.598 1 95.88 76 GLY A N 1
ATOM 622 C CA . GLY A 1 76 ? 11.328 7.141 -3.621 1 95.88 76 GLY A CA 1
ATOM 623 C C . GLY A 1 76 ? 11.594 6.59 -2.232 1 95.88 76 GLY A C 1
ATOM 624 O O . GLY A 1 76 ? 12.391 5.66 -2.068 1 95.88 76 GLY A O 1
ATOM 625 N N . VAL A 1 77 ? 10.914 7.215 -1.238 1 95.94 77 VAL A N 1
ATOM 626 C CA . VAL A 1 77 ? 11.258 6.941 0.153 1 95.94 77 VAL A CA 1
ATOM 627 C C . VAL A 1 77 ? 10.562 5.668 0.62 1 95.94 77 VAL A C 1
ATOM 629 O O . VAL A 1 77 ? 10.828 5.168 1.715 1 95.94 77 VAL A O 1
ATOM 632 N N . PHE A 1 78 ? 9.641 5.172 -0.116 1 97.44 78 PHE A N 1
ATOM 633 C CA . PHE A 1 78 ? 8.914 3.969 0.282 1 97.44 78 PHE A CA 1
ATOM 634 C C . PHE A 1 78 ? 9.516 2.73 -0.368 1 97.44 78 PHE A C 1
ATOM 636 O O . PHE A 1 78 ? 9.734 1.715 0.297 1 97.44 78 PHE A O 1
ATOM 643 N N . LYS A 1 79 ? 9.82 2.662 -1.718 1 98.38 79 LYS A N 1
ATOM 644 C CA . LYS A 1 79 ? 10.406 1.597 -2.525 1 98.38 79 LYS A CA 1
ATOM 645 C C . LYS A 1 79 ? 9.781 0.247 -2.195 1 98.38 79 LYS A C 1
ATOM 647 O O . LYS A 1 79 ? 10.469 -0.68 -1.768 1 98.38 79 LYS A O 1
ATOM 652 N N . SER A 1 80 ? 8.539 0.143 -2.426 1 98.69 80 SER A N 1
ATOM 653 C CA . SER A 1 80 ? 7.758 -1.025 -2.029 1 98.69 80 SER A CA 1
ATOM 654 C C . SER A 1 80 ? 6.762 -1.42 -3.111 1 98.69 80 SER A C 1
ATOM 656 O O . SER A 1 80 ? 6.516 -0.654 -4.047 1 98.69 80 SER A O 1
ATOM 658 N N . ALA A 1 81 ? 6.234 -2.6 -3.031 1 98.88 81 ALA A N 1
ATOM 659 C CA . ALA A 1 81 ? 5.184 -3.107 -3.912 1 98.88 81 ALA A CA 1
ATOM 660 C C . ALA A 1 81 ? 4.445 -4.277 -3.266 1 98.88 81 ALA A C 1
ATOM 662 O O . ALA A 1 81 ? 4.805 -4.719 -2.174 1 98.88 81 ALA A O 1
ATOM 663 N N . TYR A 1 82 ? 3.361 -4.691 -3.936 1 98.81 82 TYR A N 1
ATOM 664 C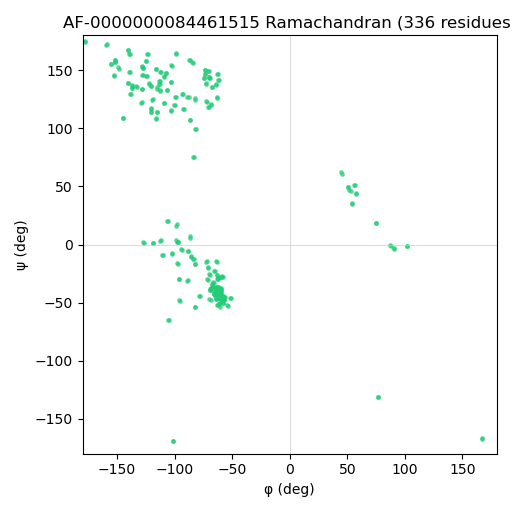 CA . TYR A 1 82 ? 2.613 -5.871 -3.512 1 98.81 82 TYR A CA 1
ATOM 665 C C . TYR A 1 82 ? 2.928 -7.062 -4.406 1 98.81 82 TYR A C 1
ATOM 667 O O . TYR A 1 82 ? 3.061 -6.918 -5.621 1 98.81 82 TYR A O 1
ATOM 675 N N . LEU A 1 83 ? 3.045 -8.188 -3.771 1 98.88 83 LEU A N 1
ATOM 676 C CA . LEU A 1 83 ? 3.248 -9.445 -4.488 1 98.88 83 LEU A CA 1
ATOM 677 C C . LEU A 1 83 ? 2 -10.32 -4.422 1 98.88 83 LEU A C 1
ATOM 679 O O . LEU A 1 83 ? 1.507 -10.625 -3.334 1 98.88 83 LEU A O 1
ATOM 683 N N . GLY A 1 84 ? 1.464 -10.664 -5.516 1 98.56 84 GLY A N 1
ATOM 684 C CA . GLY A 1 84 ? 0.474 -11.719 -5.668 1 98.56 84 GLY A CA 1
ATOM 685 C C . GLY A 1 84 ? 0.961 -12.875 -6.52 1 98.56 84 GLY A C 1
ATOM 686 O O . GLY A 1 84 ? 1.77 -12.688 -7.43 1 98.56 84 GLY A O 1
ATOM 687 N N . TYR A 1 85 ? 0.422 -14.055 -6.215 1 98.75 85 TYR A N 1
ATOM 688 C CA . TYR A 1 85 ? 0.837 -15.219 -6.988 1 98.75 85 TYR A CA 1
ATOM 689 C C . TYR A 1 85 ? -0.235 -16.297 -6.957 1 98.75 85 TYR A C 1
ATOM 691 O O . TYR A 1 85 ? -1.046 -16.359 -6.031 1 98.75 85 TYR A O 1
ATOM 699 N N . TYR A 1 86 ? -0.207 -17.094 -7.934 1 98.25 86 TYR A N 1
ATOM 700 C CA . TYR A 1 86 ? -1.041 -18.297 -7.98 1 98.25 86 TYR A CA 1
ATOM 701 C C . TYR A 1 86 ? -0.397 -19.375 -8.844 1 98.25 86 TYR A C 1
ATOM 703 O O . TYR A 1 86 ? 0.261 -19.078 -9.844 1 98.25 86 TYR A O 1
ATOM 711 N N . ALA A 1 87 ? -0.563 -20.594 -8.461 1 98.25 87 ALA A N 1
ATOM 712 C CA . ALA A 1 87 ? 0.15 -21.734 -9.023 1 98.25 87 ALA A CA 1
ATOM 713 C C . ALA A 1 87 ? -0.735 -22.516 -10 1 98.25 87 ALA A C 1
ATOM 715 O O . ALA A 1 87 ? -1.962 -22.5 -9.883 1 98.25 87 ALA A O 1
ATOM 716 N N . SER A 1 88 ? -0.054 -23.188 -10.938 1 98.62 88 SER A N 1
ATOM 717 C CA . SER A 1 88 ? -0.712 -24.281 -11.648 1 98.62 88 SER A CA 1
ATOM 718 C C . SER A 1 88 ? -1 -25.453 -10.719 1 98.62 88 SER A C 1
ATOM 720 O O . SER A 1 88 ? -0.123 -25.891 -9.969 1 98.62 88 SER A O 1
ATOM 722 N N . VAL A 1 89 ? -2.189 -26 -10.82 1 98.12 89 VAL A N 1
ATOM 723 C CA . VAL A 1 89 ? -2.605 -27.094 -9.953 1 98.12 89 VAL A CA 1
ATOM 724 C C . VAL A 1 89 ? -1.708 -28.312 -10.188 1 98.12 89 VAL A C 1
ATOM 726 O O . VAL A 1 89 ? -1.442 -29.078 -9.258 1 98.12 89 VAL A O 1
ATOM 729 N N . ASP A 1 90 ? -1.146 -28.422 -11.328 1 97.81 90 ASP A N 1
ATOM 730 C CA . ASP A 1 90 ? -0.315 -29.562 -11.695 1 97.81 90 ASP A CA 1
ATOM 731 C C . ASP A 1 90 ? 1.018 -29.531 -10.945 1 97.81 90 ASP A C 1
ATOM 733 O O . ASP A 1 90 ? 1.716 -30.547 -10.875 1 97.81 90 ASP A O 1
ATOM 737 N N . TYR A 1 91 ? 1.366 -28.422 -10.477 1 97.38 91 TYR A N 1
ATOM 738 C CA . TYR A 1 91 ? 2.67 -28.281 -9.836 1 97.38 91 TYR A CA 1
ATOM 739 C C . TYR A 1 91 ? 2.52 -28.031 -8.344 1 97.38 91 TYR A C 1
ATOM 741 O O . TYR A 1 91 ? 3.506 -27.781 -7.648 1 97.38 91 TYR A O 1
ATOM 749 N N . ALA A 1 92 ? 1.316 -28.047 -7.836 1 94.38 92 ALA A N 1
ATOM 750 C CA . ALA A 1 92 ? 1.029 -27.734 -6.438 1 94.38 92 ALA A CA 1
ATOM 751 C C . ALA A 1 92 ? 1.673 -28.75 -5.504 1 94.38 92 ALA A C 1
ATOM 753 O O . ALA A 1 92 ? 1.658 -29.953 -5.785 1 94.38 92 ALA A O 1
ATOM 754 N N . GLY A 1 93 ? 2.238 -28.219 -4.453 1 92.5 93 GLY A N 1
ATOM 755 C CA . GLY A 1 93 ? 2.725 -29.078 -3.385 1 92.5 93 GLY A CA 1
ATOM 756 C C . GLY A 1 93 ? 4.016 -29.797 -3.734 1 92.5 93 GLY A C 1
ATOM 757 O O . GLY A 1 93 ? 4.371 -30.797 -3.107 1 92.5 93 GLY A O 1
ATOM 758 N N . LYS A 1 94 ? 4.738 -29.297 -4.746 1 94.31 94 LYS A N 1
ATOM 759 C CA . LYS A 1 94 ? 5.926 -30 -5.215 1 94.31 94 LYS A CA 1
ATOM 760 C C . LYS A 1 94 ? 7.176 -29.141 -5.059 1 94.31 94 LYS A C 1
ATOM 762 O O . LYS A 1 94 ? 8.25 -29.516 -5.547 1 94.31 94 LYS A O 1
ATOM 767 N N . GLY A 1 95 ? 7.027 -27.984 -4.535 1 96.38 95 GLY A N 1
ATOM 768 C CA . GLY A 1 95 ? 8.172 -27.141 -4.246 1 96.38 95 GLY A CA 1
ATOM 769 C C . GLY A 1 95 ? 8.531 -26.219 -5.402 1 96.38 95 GLY A C 1
ATOM 770 O O . GLY A 1 95 ? 9.43 -25.375 -5.277 1 96.38 95 GLY A O 1
ATOM 771 N N . PHE A 1 96 ? 7.875 -26.312 -6.504 1 97.75 96 PHE A N 1
ATOM 772 C CA . PHE A 1 96 ? 8.219 -25.547 -7.699 1 97.75 96 PHE A CA 1
ATOM 773 C C . PHE A 1 96 ? 7.93 -24.062 -7.5 1 97.75 96 PHE A C 1
ATOM 775 O O . PHE A 1 96 ? 8.711 -23.203 -7.934 1 97.75 96 PHE A O 1
ATOM 782 N N . MET A 1 97 ? 6.82 -23.766 -6.832 1 98.38 97 MET A N 1
ATOM 783 C CA . MET A 1 97 ? 6.492 -22.359 -6.582 1 98.38 97 MET A CA 1
ATOM 784 C C . MET A 1 97 ? 7.559 -21.703 -5.711 1 98.38 97 MET A C 1
ATOM 786 O O . MET A 1 97 ? 7.895 -20.531 -5.91 1 98.38 97 MET A O 1
ATOM 790 N N . SER A 1 98 ? 8.031 -22.453 -4.754 1 98.44 98 SER A N 1
ATOM 791 C CA . SER A 1 98 ? 9.086 -21.922 -3.9 1 98.44 98 SER A CA 1
ATOM 792 C C . SER A 1 98 ? 10.336 -21.594 -4.707 1 98.44 98 SER A C 1
ATOM 794 O O . SER A 1 98 ? 10.945 -20.531 -4.531 1 98.44 98 SER A O 1
ATOM 796 N N . GLN A 1 99 ? 10.711 -22.5 -5.539 1 98.31 99 GLN A N 1
ATOM 797 C CA . GLN A 1 99 ? 11.867 -22.266 -6.402 1 98.31 99 GLN A CA 1
ATOM 798 C C . GLN A 1 99 ? 11.648 -21.031 -7.281 1 98.31 99 GLN A C 1
ATOM 800 O O . GLN A 1 99 ? 12.547 -20.203 -7.422 1 98.31 99 GLN A O 1
ATOM 805 N N . ALA A 1 100 ? 10.531 -20.875 -7.859 1 98.75 100 ALA A N 1
ATOM 806 C CA . ALA A 1 100 ? 10.203 -19.734 -8.719 1 98.75 100 ALA A CA 1
ATOM 807 C C . ALA A 1 100 ? 10.18 -18.438 -7.922 1 98.75 100 ALA A C 1
ATOM 809 O O . ALA A 1 100 ? 10.656 -17.406 -8.391 1 98.75 100 ALA A O 1
ATOM 810 N N . LEU A 1 101 ? 9.602 -18.484 -6.727 1 98.75 101 LEU A N 1
ATOM 811 C CA . LEU A 1 101 ? 9.516 -17.297 -5.875 1 98.75 101 LEU A CA 1
ATOM 812 C C . LEU A 1 101 ? 10.906 -16.781 -5.547 1 98.75 101 LEU A C 1
ATOM 814 O O . LEU A 1 101 ? 11.117 -15.562 -5.488 1 98.75 101 LEU A O 1
ATOM 818 N N . LYS A 1 102 ? 11.828 -17.625 -5.34 1 98.44 102 LYS A N 1
ATOM 819 C CA . LYS A 1 102 ? 13.195 -17.203 -5.07 1 98.44 102 LYS A CA 1
ATOM 820 C C . LYS A 1 102 ? 13.766 -16.406 -6.242 1 98.44 102 LYS A C 1
ATOM 822 O O . LYS A 1 102 ? 14.453 -15.406 -6.043 1 98.44 102 LYS A O 1
ATOM 827 N N . LEU A 1 103 ? 13.508 -16.844 -7.441 1 98.56 103 LEU A N 1
ATOM 828 C CA . LEU A 1 103 ? 13.93 -16.109 -8.625 1 98.56 103 LEU A CA 1
ATOM 829 C C . LEU A 1 103 ? 13.234 -14.758 -8.703 1 98.56 103 LEU A C 1
ATOM 831 O O . LEU A 1 103 ? 13.852 -13.758 -9.07 1 98.56 103 LEU A O 1
ATOM 835 N N . VAL A 1 104 ? 11.953 -14.711 -8.367 1 98.88 104 VAL A N 1
ATOM 836 C CA . VAL A 1 104 ? 11.18 -13.477 -8.383 1 98.88 104 VAL A CA 1
ATOM 837 C C . VAL A 1 104 ? 11.758 -12.492 -7.371 1 98.88 104 VAL A C 1
ATOM 839 O O . VAL A 1 104 ? 11.93 -11.305 -7.672 1 98.88 104 VAL A O 1
ATOM 842 N N . LEU A 1 105 ? 12.055 -12.984 -6.172 1 98.88 105 LEU A N 1
ATOM 843 C CA . LEU A 1 105 ? 12.594 -12.125 -5.129 1 98.88 105 LEU A CA 1
ATOM 844 C C . LEU A 1 105 ? 13.945 -11.547 -5.543 1 98.88 105 LEU A C 1
ATOM 846 O O . LEU A 1 105 ? 14.273 -10.406 -5.203 1 98.88 105 LEU A O 1
ATOM 850 N N . GLN A 1 106 ? 14.711 -12.375 -6.23 1 98.69 106 GLN A N 1
ATOM 851 C CA . GLN A 1 106 ? 15.953 -11.852 -6.781 1 98.69 106 GLN A CA 1
ATOM 852 C C . GLN A 1 106 ? 15.695 -10.656 -7.691 1 98.69 106 GLN A C 1
ATOM 854 O O . GLN A 1 106 ? 16.375 -9.633 -7.598 1 98.69 106 GLN A O 1
ATOM 859 N N . GLN A 1 107 ? 14.758 -10.734 -8.602 1 98.75 107 GLN A N 1
ATOM 860 C CA . GLN A 1 107 ? 14.391 -9.633 -9.477 1 98.75 107 GLN A CA 1
ATOM 861 C C . GLN A 1 107 ? 13.906 -8.43 -8.68 1 98.75 107 GLN A C 1
ATOM 863 O O . GLN A 1 107 ? 14.266 -7.285 -8.977 1 98.75 107 GLN A O 1
ATOM 868 N N . VAL A 1 108 ? 13.086 -8.656 -7.676 1 98.81 108 VAL A N 1
ATOM 869 C CA . VAL A 1 108 ? 12.484 -7.621 -6.848 1 98.81 108 VAL A CA 1
ATOM 870 C C . VAL A 1 108 ? 13.57 -6.77 -6.203 1 98.81 108 VAL A C 1
ATOM 872 O O . VAL A 1 108 ? 13.516 -5.535 -6.25 1 98.81 108 VAL A O 1
ATOM 875 N N . PHE A 1 109 ? 14.602 -7.37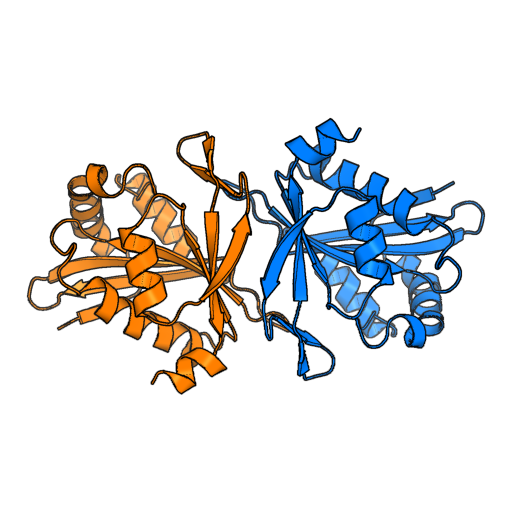9 -5.684 1 98.81 109 PHE A N 1
ATOM 876 C CA . PHE A 1 109 ? 15.539 -6.656 -4.836 1 98.81 109 PHE A CA 1
ATOM 877 C C . PHE A 1 109 ? 16.766 -6.215 -5.633 1 98.81 109 PHE A C 1
ATOM 879 O O . PHE A 1 109 ? 17.531 -5.359 -5.188 1 98.81 109 PHE A O 1
ATOM 886 N N . THR A 1 110 ? 16.984 -6.785 -6.82 1 98.31 110 THR A N 1
ATOM 887 C CA . THR A 1 110 ? 18.109 -6.367 -7.633 1 98.31 110 THR A CA 1
ATOM 888 C C . THR A 1 110 ? 17.656 -5.516 -8.812 1 98.31 110 THR A C 1
ATOM 890 O O . THR A 1 110 ? 17.719 -4.285 -8.758 1 98.31 110 THR A O 1
ATOM 893 N N . THR A 1 111 ? 16.906 -6.098 -9.734 1 98.12 111 THR A N 1
ATOM 894 C CA . THR A 1 111 ? 16.5 -5.438 -10.977 1 98.12 111 THR A CA 1
ATOM 895 C C . THR A 1 111 ? 15.516 -4.309 -10.688 1 98.12 111 THR A C 1
ATOM 897 O O . THR A 1 111 ? 15.695 -3.188 -11.172 1 98.12 111 THR A O 1
ATOM 900 N N . LEU A 1 112 ? 14.508 -4.586 -9.875 1 98.5 112 LEU A N 1
ATOM 901 C CA . LEU A 1 112 ? 13.5 -3.574 -9.586 1 98.5 112 LEU A CA 1
ATOM 902 C C . LEU A 1 112 ? 13.984 -2.625 -8.492 1 98.5 112 LEU A C 1
ATOM 904 O O . LEU A 1 112 ? 13.375 -1.576 -8.258 1 98.5 112 LEU A O 1
ATOM 908 N N . ASP A 1 113 ? 14.992 -3.039 -7.777 1 98.62 113 ASP A N 1
ATOM 909 C CA . ASP A 1 113 ? 15.633 -2.188 -6.781 1 98.62 113 ASP A CA 1
ATOM 910 C C . ASP A 1 113 ? 14.625 -1.718 -5.734 1 98.62 113 ASP A C 1
ATOM 912 O O . ASP A 1 113 ? 14.562 -0.527 -5.422 1 98.62 113 ASP A O 1
ATOM 916 N N . LEU A 1 114 ? 13.805 -2.598 -5.281 1 98.88 114 LEU A N 1
ATOM 917 C CA . LEU A 1 114 ? 12.891 -2.311 -4.184 1 98.88 114 LEU A CA 1
ATOM 918 C C . LEU A 1 114 ? 13.562 -2.566 -2.838 1 98.88 114 LEU A C 1
ATOM 920 O O . LEU A 1 114 ? 14.555 -3.287 -2.764 1 98.88 114 LEU A O 1
ATOM 924 N N . HIS A 1 115 ? 13.039 -1.956 -1.759 1 98.88 115 HIS A N 1
ATOM 925 C CA . HIS A 1 115 ? 13.523 -2.184 -0.403 1 98.88 115 HIS A CA 1
ATOM 926 C C . HIS A 1 115 ? 12.688 -3.232 0.317 1 98.88 115 HIS A C 1
ATOM 928 O O . HIS A 1 115 ? 13.195 -3.955 1.178 1 98.88 115 HIS A O 1
ATOM 934 N N . ARG A 1 116 ? 11.43 -3.295 -0.06 1 98.69 116 ARG A N 1
ATOM 935 C CA . ARG A 1 116 ? 10.508 -4.219 0.598 1 98.69 116 ARG A CA 1
ATOM 936 C C . ARG A 1 116 ? 9.43 -4.695 -0.367 1 98.69 116 ARG A C 1
ATOM 938 O O . ARG A 1 116 ? 9.109 -4.004 -1.338 1 98.69 116 ARG A O 1
ATOM 945 N N . ILE A 1 117 ? 8.898 -5.875 -0.141 1 98.94 117 ILE A N 1
ATOM 946 C CA . ILE A 1 117 ? 7.758 -6.398 -0.885 1 98.94 117 ILE A CA 1
ATOM 947 C C . ILE A 1 117 ? 6.777 -7.07 0.076 1 98.94 117 ILE A C 1
ATOM 949 O O . ILE A 1 117 ? 7.191 -7.754 1.015 1 98.94 117 ILE A O 1
ATOM 953 N N . GLU A 1 118 ? 5.488 -6.781 -0.167 1 98.88 118 GLU A N 1
ATOM 954 C CA . GLU A 1 118 ? 4.438 -7.258 0.728 1 98.88 118 GLU A CA 1
ATOM 955 C C . GLU A 1 118 ? 3.543 -8.281 0.032 1 98.88 118 GLU A C 1
ATOM 957 O O . GLU A 1 118 ? 3.219 -8.125 -1.147 1 98.88 118 GLU A O 1
ATOM 962 N N . ALA A 1 119 ? 3.209 -9.297 0.715 1 98.88 119 ALA A N 1
ATOM 963 C CA . ALA A 1 119 ? 2.223 -10.289 0.292 1 98.88 119 ALA A CA 1
ATOM 964 C C . ALA A 1 119 ? 1.071 -10.375 1.289 1 98.88 119 ALA A C 1
ATOM 966 O O . ALA A 1 119 ? 1.274 -10.734 2.451 1 98.88 119 ALA A O 1
ATOM 967 N N . ASN A 1 120 ? -0.097 -10.055 0.848 1 98.81 120 ASN A N 1
ATOM 968 C CA . ASN A 1 120 ? -1.291 -10.109 1.684 1 98.81 120 ASN A CA 1
ATOM 969 C C . ASN A 1 120 ? -2.107 -11.367 1.414 1 98.81 120 ASN A C 1
ATOM 971 O O . ASN A 1 120 ? -2.543 -11.602 0.285 1 98.81 120 ASN A O 1
ATOM 975 N N . ILE A 1 121 ? -2.281 -12.172 2.445 1 98.88 121 ILE A N 1
ATOM 976 C CA . ILE A 1 121 ? -2.787 -13.523 2.26 1 98.88 121 ILE A CA 1
ATOM 977 C C . ILE A 1 121 ? -3.969 -13.766 3.195 1 98.88 121 ILE A C 1
ATOM 979 O O . ILE A 1 121 ? -3.902 -13.445 4.387 1 98.88 121 ILE A O 1
ATOM 983 N N . GLN A 1 122 ? -5.012 -14.344 2.607 1 98.75 122 GLN A N 1
ATOM 984 C CA . GLN A 1 122 ? -6.148 -14.695 3.451 1 98.75 122 GLN A CA 1
ATOM 985 C C . GLN A 1 122 ? -5.746 -15.711 4.516 1 98.75 122 GLN A C 1
ATOM 987 O O . GLN A 1 122 ? -5.02 -16.672 4.227 1 98.75 122 GLN A O 1
ATOM 992 N N . PRO A 1 123 ? -6.273 -15.578 5.727 1 98.62 123 PRO A N 1
ATOM 993 C CA . PRO A 1 123 ? -5.863 -16.422 6.848 1 98.62 123 PRO A CA 1
ATOM 994 C C . PRO A 1 123 ? -6.113 -17.906 6.582 1 98.62 123 PRO A C 1
ATOM 996 O O . PRO A 1 123 ? -5.379 -18.766 7.094 1 98.62 123 PRO A O 1
ATOM 999 N N . SER A 1 124 ? -7.074 -18.219 5.789 1 98.25 124 SER A N 1
ATOM 1000 C CA . SER A 1 124 ? -7.426 -19.625 5.559 1 98.25 124 SER A CA 1
ATOM 1001 C C . SER A 1 124 ? -6.57 -20.234 4.449 1 98.25 124 SER A C 1
ATOM 1003 O O . SER A 1 124 ? -6.617 -21.438 4.215 1 98.25 124 SER A O 1
ATOM 1005 N N . ASN A 1 125 ? -5.844 -19.453 3.736 1 97.94 125 ASN A N 1
ATOM 1006 C CA . ASN A 1 125 ? -5 -19.953 2.658 1 97.94 125 ASN A CA 1
ATOM 1007 C C . ASN A 1 125 ? -3.666 -20.469 3.186 1 97.94 125 ASN A C 1
ATOM 1009 O O . ASN A 1 125 ? -2.621 -19.859 2.947 1 97.94 125 ASN A O 1
ATOM 1013 N N . THR A 1 126 ? -3.691 -21.578 3.768 1 97.62 126 THR A N 1
ATOM 1014 C CA . THR A 1 126 ? -2.549 -22.141 4.484 1 97.62 126 THR A CA 1
ATOM 1015 C C . THR A 1 126 ? -1.396 -22.422 3.525 1 97.62 126 THR A C 1
ATOM 1017 O O . THR A 1 126 ? -0.229 -22.25 3.883 1 97.62 126 THR A O 1
ATOM 1020 N N . ALA A 1 127 ? -1.722 -22.859 2.314 1 97 127 ALA A N 1
ATOM 1021 C CA . ALA A 1 127 ? -0.682 -23.156 1.33 1 97 127 ALA A CA 1
ATOM 1022 C C . ALA A 1 127 ? 0.106 -21.891 0.984 1 97 127 ALA A C 1
ATOM 1024 O O . ALA A 1 127 ? 1.338 -21.922 0.921 1 97 127 ALA A O 1
ATOM 1025 N N . SER A 1 128 ? -0.558 -20.812 0.735 1 98.31 128 SER A N 1
ATOM 1026 C CA . SER A 1 128 ? 0.099 -19.547 0.426 1 98.31 128 SER A CA 1
ATOM 1027 C C . SER A 1 128 ? 0.904 -19.047 1.616 1 98.31 128 SER A C 1
ATOM 1029 O O . SER A 1 128 ? 2.012 -18.531 1.449 1 98.31 128 SER A O 1
ATOM 1031 N N . ILE A 1 129 ? 0.35 -19.156 2.811 1 98.62 129 ILE A N 1
ATOM 1032 C CA . ILE A 1 129 ? 1.054 -18.75 4.02 1 98.62 129 ILE A CA 1
ATOM 1033 C C . ILE A 1 129 ? 2.361 -19.531 4.148 1 98.62 129 ILE A C 1
ATOM 1035 O O . ILE A 1 129 ? 3.414 -18.938 4.414 1 98.62 129 ILE A O 1
ATOM 1039 N N . GLN A 1 130 ? 2.293 -20.797 3.971 1 98.19 130 GLN A N 1
ATOM 1040 C CA . GLN A 1 130 ? 3.486 -21.641 4.051 1 98.19 130 GLN A CA 1
ATOM 1041 C C . GLN A 1 130 ? 4.512 -21.234 2.996 1 98.19 130 GLN A C 1
ATOM 1043 O O . GLN A 1 130 ? 5.711 -21.156 3.281 1 98.19 130 GLN A O 1
ATOM 1048 N N . LEU A 1 131 ? 4.07 -20.984 1.783 1 98.44 131 LEU A N 1
ATOM 1049 C CA . LEU A 1 131 ? 4.973 -20.547 0.725 1 98.44 131 LEU A CA 1
ATOM 1050 C C . LEU A 1 131 ? 5.703 -19.266 1.125 1 98.44 131 LEU A C 1
ATOM 1052 O O . LEU A 1 131 ? 6.926 -19.188 1.012 1 98.44 131 LEU A O 1
ATOM 1056 N N . ALA A 1 132 ? 4.969 -18.297 1.565 1 98.56 132 ALA A N 1
ATOM 1057 C CA . ALA A 1 132 ? 5.551 -17 1.95 1 98.56 132 ALA A CA 1
ATOM 1058 C C . ALA A 1 132 ? 6.539 -17.172 3.098 1 98.56 132 ALA A C 1
ATOM 1060 O O . ALA A 1 132 ? 7.68 -16.719 3.014 1 98.56 132 ALA A O 1
ATOM 1061 N N . THR A 1 133 ? 6.09 -17.859 4.145 1 98.31 133 THR A N 1
ATOM 1062 C CA . THR A 1 133 ? 6.91 -17.969 5.344 1 98.31 133 THR A CA 1
ATOM 1063 C C . THR A 1 133 ? 8.156 -18.812 5.062 1 98.31 133 THR A C 1
ATOM 1065 O O . THR A 1 133 ? 9.242 -18.5 5.562 1 98.31 133 THR A O 1
ATOM 1068 N N . LYS A 1 134 ? 8.031 -19.828 4.266 1 97.56 134 LYS A N 1
ATOM 1069 C CA . LYS A 1 134 ? 9.172 -20.656 3.904 1 97.56 134 LYS A CA 1
ATOM 1070 C C . LYS A 1 134 ? 10.195 -19.875 3.094 1 97.56 134 LYS A C 1
ATOM 1072 O O . LYS A 1 134 ? 11.367 -20.25 3.021 1 97.56 134 LYS A O 1
ATOM 1077 N N . ASN A 1 135 ? 9.742 -18.844 2.486 1 98.12 135 ASN A N 1
ATOM 1078 C CA . ASN A 1 135 ? 10.648 -18.047 1.659 1 98.12 135 ASN A CA 1
ATOM 1079 C C . ASN A 1 135 ? 11.008 -16.734 2.328 1 98.12 135 ASN A C 1
ATOM 1081 O O . ASN A 1 135 ? 11.352 -15.758 1.65 1 98.12 135 ASN A O 1
ATOM 1085 N N . GLY A 1 136 ? 10.867 -16.594 3.613 1 98.25 136 GLY A N 1
ATOM 1086 C CA . GLY A 1 136 ? 11.508 -15.547 4.387 1 98.25 136 GLY A CA 1
ATOM 1087 C C . GLY A 1 136 ? 10.57 -14.414 4.742 1 98.25 136 GLY A C 1
ATOM 1088 O O . GLY A 1 136 ? 10.961 -13.477 5.441 1 98.25 136 GLY A O 1
ATOM 1089 N N . PHE A 1 137 ? 9.336 -14.492 4.293 1 98.81 137 PHE A N 1
ATOM 1090 C CA . PHE A 1 137 ? 8.383 -13.453 4.664 1 98.81 137 PHE A CA 1
ATOM 1091 C C . PHE A 1 137 ? 8.031 -13.539 6.145 1 98.81 137 PHE A C 1
ATOM 1093 O O . PHE A 1 137 ? 7.875 -14.633 6.684 1 98.81 137 PHE A O 1
ATOM 1100 N N . LEU A 1 138 ? 7.855 -12.359 6.746 1 98.56 138 LEU A N 1
ATOM 1101 C CA . LEU A 1 138 ? 7.438 -12.266 8.141 1 98.56 138 LEU A CA 1
ATOM 1102 C C . LEU A 1 138 ? 6.035 -11.672 8.242 1 98.56 138 LEU A C 1
ATOM 1104 O O . LEU A 1 138 ? 5.695 -10.734 7.516 1 98.56 138 LEU A O 1
ATOM 1108 N N . LYS A 1 139 ? 5.27 -12.211 9.148 1 98.81 139 LYS A N 1
ATOM 1109 C CA . LYS A 1 139 ? 3.951 -11.641 9.406 1 98.81 139 LYS A CA 1
ATOM 1110 C C . LYS A 1 139 ? 4.059 -10.305 10.133 1 98.81 139 LYS A C 1
ATOM 1112 O O . LYS A 1 139 ? 4.637 -10.227 11.219 1 98.81 139 LYS A O 1
ATOM 1117 N N . GLU A 1 140 ? 3.51 -9.281 9.555 1 98.88 140 GLU A N 1
ATOM 1118 C CA . GLU A 1 140 ? 3.646 -7.949 10.133 1 98.88 140 GLU A CA 1
ATOM 1119 C C . GLU A 1 140 ? 2.316 -7.453 10.688 1 98.88 140 GLU A C 1
ATOM 1121 O O . GLU A 1 140 ? 2.266 -6.414 11.352 1 98.88 140 GLU A O 1
ATOM 1126 N N . GLY A 1 141 ? 1.26 -8.195 10.398 1 98.81 141 GLY A N 1
ATOM 1127 C CA . GLY A 1 141 ? -0.007 -7.766 10.961 1 98.81 141 GLY A CA 1
ATOM 1128 C C . GLY A 1 141 ? -1.206 -8.453 10.344 1 98.81 141 GLY A C 1
ATOM 1129 O O . GLY A 1 141 ? -1.063 -9.492 9.695 1 98.81 141 GLY A O 1
ATOM 1130 N N . PHE A 1 142 ? -2.301 -7.91 10.617 1 98.88 142 PHE A N 1
ATOM 1131 C CA . PHE A 1 142 ? -3.611 -8.375 10.18 1 98.88 142 PHE A CA 1
ATOM 1132 C C . PHE A 1 142 ? -4.492 -7.203 9.766 1 98.88 142 PHE A C 1
ATOM 1134 O O . PHE A 1 142 ? -4.578 -6.207 10.484 1 98.88 142 PHE A O 1
ATOM 1141 N N . SER A 1 143 ? -5.078 -7.281 8.594 1 98.88 143 SER A N 1
ATOM 1142 C CA . SER A 1 143 ? -5.973 -6.242 8.094 1 98.88 143 SER A CA 1
ATOM 1143 C C . SER A 1 143 ? -7.363 -6.797 7.812 1 98.88 143 SER A C 1
ATOM 1145 O O . SER A 1 143 ? -7.543 -7.586 6.883 1 98.88 143 SER A O 1
ATOM 1147 N N . PRO A 1 144 ? -8.359 -6.355 8.555 1 98.69 144 PRO A N 1
ATOM 1148 C CA . PRO A 1 144 ? -9.727 -6.801 8.266 1 98.69 144 PRO A CA 1
ATOM 1149 C C . PRO A 1 144 ? -10.297 -6.152 7.012 1 98.69 144 PRO A C 1
ATOM 1151 O O . PRO A 1 144 ? -9.992 -5 6.707 1 98.69 144 PRO A O 1
ATOM 1154 N N . ARG A 1 145 ? -11.172 -6.922 6.258 1 98.5 145 ARG A N 1
ATOM 1155 C CA . ARG A 1 145 ? -11.883 -6.418 5.09 1 98.5 145 ARG A CA 1
ATOM 1156 C C . ARG A 1 145 ? -10.922 -5.734 4.121 1 98.5 145 ARG A C 1
ATOM 1158 O O . ARG A 1 145 ? -11.188 -4.617 3.666 1 98.5 145 ARG A O 1
ATOM 1165 N N . TYR A 1 146 ? -9.906 -6.375 3.834 1 98.69 146 TYR A N 1
ATOM 1166 C CA . TYR A 1 146 ? -8.75 -5.793 3.162 1 98.69 146 TYR A CA 1
ATOM 1167 C C . TYR A 1 146 ? -8.969 -5.727 1.655 1 98.69 146 TYR A C 1
ATOM 1169 O O . TYR A 1 146 ? -8.867 -4.652 1.054 1 98.69 146 TYR A O 1
ATOM 1177 N N . LEU A 1 147 ? -9.281 -6.773 1.033 1 98.38 147 LEU A N 1
ATOM 1178 C CA . LEU A 1 147 ? -9.516 -6.871 -0.404 1 98.38 147 LEU A CA 1
ATOM 1179 C C . LEU A 1 147 ? -10.898 -7.449 -0.694 1 98.38 147 LEU A C 1
ATOM 1181 O O . LEU A 1 147 ? -11.344 -8.367 -0.004 1 98.38 147 LEU A O 1
ATOM 1185 N N . LYS A 1 148 ? -11.492 -6.945 -1.765 1 97.88 148 LYS A N 1
ATOM 1186 C CA . LYS A 1 148 ? -12.773 -7.496 -2.211 1 97.88 148 LYS A CA 1
ATOM 1187 C C . LYS A 1 148 ? -12.555 -8.695 -3.131 1 97.88 148 LYS A C 1
ATOM 1189 O O . LYS A 1 148 ? -12.086 -8.547 -4.258 1 97.88 148 LYS A O 1
ATOM 1194 N N . ILE A 1 149 ? -12.812 -9.852 -2.658 1 96.25 149 ILE A N 1
ATOM 1195 C CA . ILE A 1 149 ? -12.656 -11.102 -3.393 1 96.25 149 ILE A CA 1
ATOM 1196 C C . ILE A 1 149 ? -14.008 -11.805 -3.51 1 96.25 149 ILE A C 1
ATOM 1198 O O . ILE A 1 149 ? -14.68 -12.047 -2.504 1 96.25 149 ILE A O 1
ATOM 1202 N N . ASN A 1 150 ? -14.344 -12.078 -4.734 1 93.62 150 ASN A N 1
ATOM 1203 C CA . ASN A 1 150 ? -15.641 -12.703 -4.992 1 93.62 150 ASN A CA 1
ATOM 1204 C C . ASN A 1 150 ? -16.781 -11.906 -4.375 1 93.62 150 ASN A C 1
ATOM 1206 O O . ASN A 1 150 ? -17.688 -12.477 -3.752 1 93.62 150 ASN A O 1
ATOM 1210 N N . GLY A 1 151 ? -16.672 -10.641 -4.379 1 95.56 151 GLY A N 1
ATOM 1211 C CA . GLY A 1 151 ? -17.734 -9.734 -3.979 1 95.56 151 GLY A CA 1
ATOM 1212 C C . GLY A 1 151 ? -17.734 -9.445 -2.488 1 95.56 151 GLY A C 1
ATOM 1213 O O . GLY A 1 151 ? -18.562 -8.656 -2.008 1 95.56 151 GLY A O 1
ATOM 1214 N N . LEU A 1 152 ? -16.812 -10.055 -1.738 1 96.94 152 LEU A N 1
ATOM 1215 C CA . LEU A 1 152 ? -16.781 -9.883 -0.29 1 96.94 152 LEU A CA 1
ATOM 1216 C C . LEU A 1 152 ? -15.445 -9.289 0.151 1 96.94 152 LEU A C 1
ATOM 1218 O O . LEU A 1 152 ? -14.391 -9.672 -0.361 1 96.94 152 LEU A O 1
ATOM 1222 N N . TRP A 1 153 ? -15.562 -8.344 1.032 1 98.12 153 TRP A N 1
ATOM 1223 C CA . TRP A 1 153 ? -14.336 -7.848 1.645 1 98.12 153 TRP A CA 1
ATOM 1224 C C . TRP A 1 153 ? -13.734 -8.883 2.582 1 98.12 153 TRP A C 1
ATOM 1226 O O . TRP A 1 153 ? -14.344 -9.258 3.586 1 98.12 153 TRP A O 1
ATOM 1236 N N . GLN A 1 154 ? -12.523 -9.312 2.254 1 98.5 154 GLN A N 1
ATOM 1237 C CA . GLN A 1 154 ? -11.891 -10.414 2.975 1 98.5 154 GLN A CA 1
ATOM 1238 C C . GLN A 1 154 ? -10.727 -9.914 3.828 1 98.5 154 GLN A C 1
ATOM 1240 O O . GLN A 1 154 ? -9.977 -9.031 3.404 1 98.5 154 GLN A O 1
ATOM 1245 N N . ASP A 1 155 ? -10.609 -10.578 4.988 1 98.75 155 ASP A N 1
ATOM 1246 C CA . ASP A 1 155 ? -9.477 -10.328 5.875 1 98.75 155 ASP A CA 1
ATOM 1247 C C . ASP A 1 155 ? -8.18 -10.867 5.277 1 98.75 155 ASP A C 1
ATOM 1249 O O . ASP A 1 155 ? -8.188 -11.867 4.559 1 98.75 155 ASP A O 1
ATOM 1253 N N . HIS A 1 156 ? -7.07 -10.211 5.602 1 98.88 156 HIS A N 1
ATOM 1254 C CA . HIS A 1 156 ? -5.77 -10.688 5.156 1 98.88 156 HIS A CA 1
ATOM 1255 C C . HIS A 1 156 ? -4.715 -10.531 6.246 1 98.88 156 HIS A C 1
ATOM 1257 O O . HIS A 1 156 ? -4.711 -9.523 6.969 1 98.88 156 HIS A O 1
ATOM 1263 N N . PHE A 1 157 ? -3.9 -11.523 6.363 1 98.94 157 PHE A N 1
ATOM 1264 C CA . PHE A 1 157 ? -2.613 -11.336 7.02 1 98.94 157 PHE A CA 1
ATOM 1265 C C . PHE A 1 157 ? -1.652 -10.57 6.121 1 98.94 157 PHE A C 1
ATOM 1267 O O . PHE A 1 157 ? -1.643 -10.766 4.902 1 98.94 157 PHE A O 1
ATOM 1274 N N . ARG A 1 158 ? -0.871 -9.75 6.734 1 98.88 158 ARG A N 1
ATOM 1275 C CA . ARG A 1 158 ? 0.134 -8.969 6.02 1 98.88 158 ARG A CA 1
ATOM 1276 C C . ARG A 1 158 ? 1.526 -9.555 6.219 1 98.88 158 ARG A C 1
ATOM 1278 O O . ARG A 1 158 ? 2.035 -9.602 7.34 1 98.88 158 ARG A O 1
ATOM 1285 N N . PHE A 1 159 ? 2.137 -10.023 5.172 1 98.94 159 PHE A N 1
ATOM 1286 C CA . PHE A 1 159 ? 3.508 -10.523 5.188 1 98.94 159 PHE A CA 1
ATOM 1287 C C . PHE A 1 159 ? 4.422 -9.609 4.375 1 98.94 159 PHE A C 1
ATOM 1289 O O . PHE A 1 159 ? 3.998 -9.023 3.379 1 98.94 159 PHE A O 1
ATOM 1296 N N . ALA A 1 160 ? 5.648 -9.547 4.809 1 98.94 160 ALA A N 1
ATOM 1297 C CA . ALA A 1 160 ? 6.613 -8.758 4.043 1 98.94 160 ALA A CA 1
ATOM 1298 C C . ALA A 1 160 ? 8.031 -9.305 4.227 1 98.94 160 ALA A C 1
ATOM 1300 O O . ALA A 1 160 ? 8.297 -10.047 5.172 1 98.94 160 ALA A O 1
ATOM 1301 N N . ILE A 1 161 ? 8.867 -9 3.346 1 98.88 161 ILE A N 1
ATOM 1302 C CA . ILE A 1 161 ? 10.305 -9.227 3.438 1 98.88 161 ILE A CA 1
ATOM 1303 C C . ILE A 1 161 ? 11.055 -8 2.924 1 98.88 161 ILE A C 1
ATOM 1305 O O . ILE A 1 161 ? 10.664 -7.402 1.921 1 98.88 161 ILE A O 1
ATOM 1309 N N . THR A 1 162 ? 12.094 -7.566 3.658 1 98.88 162 THR A N 1
ATOM 1310 C CA . THR A 1 162 ? 12.906 -6.426 3.26 1 98.88 162 THR A CA 1
ATOM 1311 C C . THR A 1 162 ? 14.195 -6.883 2.586 1 98.88 162 THR A C 1
ATOM 1313 O O . THR A 1 162 ? 14.555 -8.062 2.666 1 98.88 162 THR A O 1
ATOM 1316 N N . LEU A 1 163 ? 14.812 -5.938 1.917 1 98.69 163 LEU A N 1
ATOM 1317 C CA . LEU A 1 163 ? 16.094 -6.207 1.279 1 98.69 163 LEU A CA 1
ATOM 1318 C C . LEU A 1 163 ? 17.078 -6.832 2.27 1 98.69 163 LEU A C 1
ATOM 1320 O O . LEU A 1 163 ? 17.734 -7.824 1.95 1 98.69 163 LEU A O 1
ATOM 1324 N N . GLU A 1 164 ? 17.188 -6.285 3.506 1 98.44 164 GLU A N 1
ATOM 1325 C CA . GLU A 1 164 ? 18.109 -6.781 4.527 1 98.44 164 GLU A CA 1
ATOM 1326 C C . GLU A 1 164 ? 17.781 -8.227 4.902 1 98.44 164 GLU A C 1
ATOM 1328 O O . GLU A 1 164 ? 18.688 -9.055 5.023 1 98.44 164 GLU A O 1
ATOM 1333 N N . ASP A 1 165 ? 16.516 -8.484 5.105 1 98.12 165 ASP A N 1
ATOM 1334 C CA . ASP A 1 165 ? 16.094 -9.836 5.477 1 98.12 165 ASP A CA 1
ATOM 1335 C C . ASP A 1 165 ? 16.375 -10.82 4.348 1 98.12 165 ASP A C 1
ATOM 1337 O O . ASP A 1 165 ? 16.766 -11.961 4.598 1 98.12 165 ASP A O 1
ATOM 1341 N N . TRP A 1 166 ? 16.094 -10.422 3.113 1 98.31 166 TRP A N 1
ATOM 1342 C CA . TRP A 1 166 ? 16.359 -11.258 1.948 1 98.31 166 TRP A CA 1
ATOM 1343 C C . TRP A 1 166 ? 17.844 -11.586 1.847 1 98.31 166 TRP A C 1
ATOM 1345 O O . TRP A 1 166 ? 18.219 -12.742 1.622 1 98.31 166 TRP A O 1
ATOM 1355 N N . LEU A 1 167 ? 18.734 -10.609 2.016 1 97.69 167 LEU A N 1
ATOM 1356 C CA . LEU A 1 167 ? 20.172 -10.797 1.959 1 97.69 167 LEU A CA 1
ATOM 1357 C C . LEU A 1 167 ? 20.641 -11.742 3.062 1 97.69 167 LEU A C 1
ATOM 1359 O O . LEU A 1 167 ? 21.531 -12.562 2.846 1 97.69 167 LEU A O 1
ATOM 1363 N N . ALA A 1 168 ? 20.031 -11.672 4.207 1 96.19 168 ALA A N 1
ATOM 1364 C CA . ALA A 1 168 ? 20.422 -12.492 5.348 1 96.19 168 ALA A CA 1
ATOM 1365 C C . ALA A 1 168 ? 20.062 -13.953 5.117 1 96.19 168 ALA A C 1
ATOM 1367 O O . ALA A 1 168 ? 20.656 -14.852 5.723 1 96.19 168 ALA A O 1
ATOM 1368 N N . ASN A 1 169 ? 19.078 -14.172 4.281 1 90.44 169 ASN A N 1
ATOM 1369 C CA . ASN A 1 169 ? 18.594 -15.531 4.039 1 90.44 169 ASN A CA 1
ATOM 1370 C C . ASN A 1 169 ? 19.219 -16.125 2.775 1 90.44 169 ASN A C 1
ATOM 1372 O O . ASN A 1 169 ? 18.797 -17.188 2.318 1 90.44 169 ASN A O 1
ATOM 1376 N N . GLN A 1 170 ? 20.109 -15.391 2.113 1 86.5 170 GLN A N 1
ATOM 1377 C CA . GLN A 1 170 ? 20.766 -15.938 0.93 1 86.5 170 GLN A CA 1
ATOM 1378 C C . GLN A 1 170 ? 21.891 -16.906 1.317 1 86.5 170 GLN A C 1
ATOM 1380 O O . GLN A 1 170 ? 22.516 -16.75 2.361 1 86.5 170 GLN A O 1
ATOM 1385 N N . MET B 1 1 ? -13.484 29.266 11.125 1 92.94 1 MET B N 1
ATOM 1386 C CA . MET B 1 1 ? -14.062 28.156 10.383 1 92.94 1 MET B CA 1
ATOM 1387 C C . MET B 1 1 ? -12.977 27.359 9.656 1 92.94 1 MET B C 1
ATOM 1389 O O . MET B 1 1 ? -12.07 27.953 9.062 1 92.94 1 MET B O 1
ATOM 1393 N N . ILE B 1 2 ? -13.016 26.031 9.766 1 97.88 2 ILE B N 1
ATOM 1394 C CA . ILE B 1 2 ? -12.023 25.203 9.102 1 97.88 2 ILE B CA 1
ATOM 1395 C C . ILE B 1 2 ? -12.539 24.781 7.727 1 97.88 2 ILE B C 1
ATOM 1397 O O . ILE B 1 2 ? -13.68 24.312 7.602 1 97.88 2 ILE B O 1
ATOM 1401 N N . THR B 1 3 ? -11.75 24.969 6.703 1 98.25 3 THR B N 1
ATOM 1402 C CA . THR B 1 3 ? -12.094 24.531 5.355 1 98.25 3 THR B CA 1
ATOM 1403 C C . THR B 1 3 ? -10.961 23.703 4.75 1 98.25 3 THR B C 1
ATOM 1405 O O . THR B 1 3 ? -9.797 23.844 5.148 1 98.25 3 THR B O 1
ATOM 1408 N N . LEU B 1 4 ? -11.312 22.797 3.822 1 98.38 4 LEU B N 1
ATOM 1409 C CA . LEU B 1 4 ? -10.344 22.031 3.049 1 98.38 4 LEU B CA 1
ATOM 1410 C C . LEU B 1 4 ? -10.273 22.531 1.61 1 98.38 4 LEU B C 1
ATOM 1412 O O . LEU B 1 4 ? -11.305 22.734 0.968 1 98.38 4 LEU B O 1
ATOM 1416 N N . ARG B 1 5 ? -9.062 22.703 1.187 1 97.88 5 ARG B N 1
ATOM 1417 C CA . ARG B 1 5 ? -8.859 23.094 -0.203 1 97.88 5 ARG B CA 1
ATOM 1418 C C . ARG B 1 5 ? -7.684 22.344 -0.819 1 97.88 5 ARG B C 1
ATOM 1420 O O . ARG B 1 5 ? -6.695 22.062 -0.138 1 97.88 5 ARG B O 1
ATOM 1427 N N . GLU B 1 6 ? -7.836 22.109 -2.133 1 98.56 6 GLU B N 1
ATOM 1428 C CA . GLU B 1 6 ? -6.664 21.609 -2.836 1 98.56 6 GLU B CA 1
ATOM 1429 C C . GLU B 1 6 ? -5.59 22.672 -2.963 1 98.56 6 GLU B C 1
ATOM 1431 O O . GLU B 1 6 ? -5.902 23.859 -3.139 1 98.56 6 GLU B O 1
ATOM 1436 N N . PRO B 1 7 ? -4.336 22.266 -2.859 1 98.75 7 PRO B N 1
ATOM 1437 C CA . PRO B 1 7 ? -3.273 23.266 -2.994 1 98.75 7 PRO B CA 1
ATOM 1438 C C . PRO B 1 7 ? -3.26 23.938 -4.367 1 98.75 7 PRO B C 1
ATOM 1440 O O . PRO B 1 7 ? -3.58 23.297 -5.371 1 98.75 7 PRO B O 1
ATOM 1443 N N . SER B 1 8 ? -2.891 25.172 -4.398 1 98.38 8 SER B N 1
ATOM 1444 C CA . SER B 1 8 ? -2.73 25.922 -5.641 1 98.38 8 SER B CA 1
ATOM 1445 C C . SER B 1 8 ? -1.505 26.828 -5.586 1 98.38 8 SER B C 1
ATOM 1447 O O . SER B 1 8 ? -0.926 27.031 -4.516 1 98.38 8 SER B O 1
ATOM 1449 N N . ALA B 1 9 ? -1.149 27.328 -6.727 1 98.12 9 ALA B N 1
ATOM 1450 C CA . ALA B 1 9 ? 0.017 28.203 -6.82 1 98.12 9 ALA B CA 1
ATOM 1451 C C . ALA B 1 9 ? -0.138 29.422 -5.922 1 98.12 9 ALA B C 1
ATOM 1453 O O . ALA B 1 9 ? 0.849 29.953 -5.398 1 98.12 9 ALA B O 1
ATOM 1454 N N . GLN B 1 10 ? -1.308 29.859 -5.648 1 98 10 GLN B N 1
ATOM 1455 C CA . GLN B 1 10 ? -1.58 31.062 -4.859 1 98 10 GLN B CA 1
ATOM 1456 C C . GLN B 1 10 ? -1.263 30.828 -3.385 1 98 10 GLN B C 1
ATOM 1458 O O . GLN B 1 10 ? -1.161 31.781 -2.611 1 98 10 GLN B O 1
ATOM 1463 N N . ASP B 1 11 ? -1.099 29.594 -3.002 1 98.44 11 ASP B N 1
ATOM 1464 C CA . ASP B 1 11 ? -0.882 29.25 -1.599 1 98.44 11 ASP B CA 1
ATOM 1465 C C . ASP B 1 11 ? 0.604 29.297 -1.249 1 98.44 11 ASP B C 1
ATOM 1467 O O . ASP B 1 11 ? 0.976 29.141 -0.083 1 98.44 11 ASP B O 1
ATOM 1471 N N . GLU B 1 12 ? 1.437 29.5 -2.207 1 98.5 12 GLU B N 1
ATOM 1472 C CA . GLU B 1 12 ? 2.871 29.266 -2.074 1 98.5 12 GLU B CA 1
ATOM 1473 C C . GLU B 1 12 ? 3.447 30.031 -0.883 1 98.5 12 GLU B C 1
ATOM 1475 O O . GLU B 1 12 ? 4.09 29.438 -0.014 1 98.5 12 GLU B O 1
ATOM 1480 N N . THR B 1 13 ? 3.209 31.281 -0.791 1 98.5 13 THR B N 1
ATOM 1481 C CA . THR B 1 13 ? 3.828 32.125 0.222 1 98.5 13 THR B CA 1
ATOM 1482 C C . THR B 1 13 ? 3.412 31.688 1.623 1 98.5 13 THR B C 1
ATOM 1484 O O . THR B 1 13 ? 4.262 31.484 2.492 1 98.5 13 THR B O 1
ATOM 1487 N N . VAL B 1 14 ? 2.156 31.578 1.837 1 98.5 14 VAL B N 1
ATOM 1488 C CA . VAL B 1 14 ? 1.656 31.203 3.154 1 98.5 14 VAL B CA 1
ATOM 1489 C C . VAL B 1 14 ? 2.127 29.797 3.5 1 98.5 14 VAL B C 1
ATOM 1491 O O . VAL B 1 14 ? 2.518 29.516 4.641 1 98.5 14 VAL B O 1
ATOM 1494 N N . PHE B 1 15 ? 2.104 28.906 2.498 1 98.81 15 PHE B N 1
ATOM 1495 C CA . PHE B 1 15 ? 2.521 27.531 2.703 1 98.81 15 PHE B CA 1
ATOM 1496 C C . PHE B 1 15 ? 3.977 27.469 3.148 1 98.81 15 PHE B C 1
ATOM 1498 O O . PHE B 1 15 ? 4.285 26.891 4.199 1 98.81 15 PHE B O 1
ATOM 1505 N N . ILE B 1 16 ? 4.832 28.062 2.434 1 98.81 16 ILE B N 1
ATOM 1506 C CA . ILE B 1 16 ? 6.266 28 2.691 1 98.81 16 ILE B CA 1
ATOM 1507 C C . ILE B 1 16 ? 6.582 28.641 4.043 1 98.81 16 ILE B C 1
ATOM 1509 O O . ILE B 1 16 ? 7.359 28.094 4.828 1 98.81 16 ILE B O 1
ATOM 1513 N N . SER B 1 17 ? 5.969 29.75 4.293 1 98.69 17 SER B N 1
ATOM 1514 C CA . SER B 1 17 ? 6.168 30.406 5.578 1 98.69 17 SER B CA 1
ATOM 1515 C C . SER B 1 17 ? 5.746 29.5 6.734 1 98.69 17 SER B C 1
ATOM 1517 O O . SER B 1 17 ? 6.477 29.359 7.719 1 98.69 17 SER B O 1
ATOM 1519 N N . THR B 1 18 ? 4.637 28.891 6.641 1 98.75 18 THR B N 1
ATOM 1520 C CA . THR B 1 18 ? 4.102 28 7.664 1 98.75 18 THR B CA 1
ATOM 1521 C C . THR B 1 18 ? 5.023 26.797 7.871 1 98.75 18 THR B C 1
ATOM 1523 O O . THR B 1 18 ? 5.32 26.422 9.008 1 98.75 18 THR B O 1
ATOM 1526 N N . MET B 1 19 ? 5.484 26.188 6.746 1 98.69 19 MET B N 1
ATOM 1527 C CA . MET B 1 19 ? 6.309 24.984 6.836 1 98.69 19 MET B CA 1
ATOM 1528 C C . MET B 1 19 ? 7.68 25.312 7.41 1 98.69 19 MET B C 1
ATOM 1530 O O . MET B 1 19 ? 8.227 24.531 8.195 1 98.69 19 MET B O 1
ATOM 1534 N N . ASN B 1 20 ? 8.203 26.422 7.039 1 98.62 20 ASN B N 1
ATOM 1535 C CA . ASN B 1 20 ? 9.484 26.828 7.613 1 98.62 20 ASN B CA 1
ATOM 1536 C C . ASN B 1 20 ? 9.383 27.062 9.117 1 98.62 20 ASN B C 1
ATOM 1538 O O . ASN B 1 20 ? 10.242 26.625 9.875 1 98.62 20 ASN B O 1
ATOM 1542 N N . LYS B 1 21 ? 8.367 27.719 9.562 1 98.56 21 LYS B N 1
ATOM 1543 C CA . LYS B 1 21 ? 8.141 27.969 10.984 1 98.56 21 LYS B CA 1
ATOM 1544 C C . LYS B 1 21 ? 7.949 26.672 11.75 1 98.56 21 LYS B C 1
ATOM 1546 O O . LYS B 1 21 ? 8.305 26.562 12.922 1 98.56 21 LYS B O 1
ATOM 1551 N N . SER B 1 22 ? 7.438 25.688 11.055 1 98.56 22 SER B N 1
ATOM 1552 C CA . SER B 1 22 ? 7.062 24.438 11.695 1 98.56 22 SER B CA 1
ATOM 1553 C C . SER B 1 22 ? 8.148 23.375 11.523 1 98.56 22 SER B C 1
ATOM 1555 O O . SER B 1 22 ? 7.973 22.219 11.93 1 98.56 22 SER B O 1
ATOM 1557 N N . ARG B 1 23 ? 9.227 23.734 10.93 1 97.81 23 ARG B N 1
ATOM 1558 C CA . ARG B 1 23 ? 10.234 22.781 10.484 1 97.81 23 ARG B CA 1
ATOM 1559 C C . ARG B 1 23 ? 10.75 21.938 11.656 1 97.81 23 ARG B C 1
ATOM 1561 O O . ARG B 1 23 ? 10.859 20.719 11.547 1 97.81 23 ARG B O 1
ATOM 1568 N N . ASP B 1 24 ? 11.055 22.516 12.828 1 97.5 24 ASP B N 1
ATOM 1569 C CA . ASP B 1 24 ? 11.555 21.797 13.992 1 97.5 24 ASP B CA 1
ATOM 1570 C C . ASP B 1 24 ? 10.484 20.875 14.57 1 97.5 24 ASP B C 1
ATOM 1572 O O . ASP B 1 24 ? 10.789 19.797 15.086 1 97.5 24 ASP B O 1
ATOM 1576 N N . PHE B 1 25 ? 9.32 21.344 14.461 1 96.94 25 PHE B N 1
ATOM 1577 C CA . PHE B 1 25 ? 8.188 20.562 14.953 1 96.94 25 PHE B CA 1
ATOM 1578 C C . PHE B 1 25 ? 7.969 19.328 14.102 1 96.94 25 PHE B C 1
ATOM 1580 O O . PHE B 1 25 ? 7.609 18.266 14.625 1 96.94 25 PHE B O 1
ATOM 1587 N N . HIS B 1 26 ? 8.156 19.391 12.812 1 97.31 26 HIS B N 1
ATOM 1588 C CA . HIS B 1 26 ? 8.016 18.281 11.883 1 97.31 26 HIS B CA 1
ATOM 1589 C C . HIS B 1 26 ? 9.148 17.266 12.055 1 97.31 26 HIS B C 1
ATOM 1591 O O . HIS B 1 26 ? 8.953 16.062 11.875 1 97.31 26 HIS B O 1
ATOM 1597 N N . PHE B 1 27 ? 10.234 17.734 12.43 1 96.19 27 PHE B N 1
ATOM 1598 C CA . PHE B 1 27 ? 11.406 16.891 12.602 1 96.19 27 PHE B CA 1
ATOM 1599 C C . PHE B 1 27 ? 11.266 16.016 13.836 1 96.19 27 PHE B C 1
ATOM 1601 O O . PHE B 1 27 ? 10.797 16.469 14.883 1 96.19 27 PHE B O 1
ATOM 1608 N N . PRO B 1 28 ? 11.656 14.766 13.75 1 97.19 28 PRO B N 1
ATOM 1609 C CA . PRO B 1 28 ? 12.32 14.055 12.656 1 97.19 28 PRO B CA 1
ATOM 1610 C C . PRO B 1 28 ? 11.344 13.242 11.805 1 97.19 28 PRO B C 1
ATOM 1612 O O . PRO B 1 28 ? 11.758 12.344 11.07 1 97.19 28 PRO B O 1
ATOM 1615 N N . PHE B 1 29 ? 10.102 13.461 11.875 1 96.69 29 PHE B N 1
ATOM 1616 C CA . PHE B 1 29 ? 9.102 12.508 11.406 1 96.69 29 PHE B CA 1
ATOM 1617 C C . PHE B 1 29 ? 8.797 12.727 9.93 1 96.69 29 PHE B C 1
ATOM 1619 O O . PHE B 1 29 ? 8.414 11.797 9.227 1 96.69 29 PHE B O 1
ATOM 1626 N N . ILE B 1 30 ? 8.93 14.023 9.508 1 94.81 30 ILE B N 1
ATOM 1627 C CA . ILE B 1 30 ? 8.617 14.336 8.117 1 94.81 30 ILE B CA 1
ATOM 1628 C C . ILE B 1 30 ? 9.438 15.539 7.66 1 94.81 30 ILE B C 1
ATOM 1630 O O . ILE B 1 30 ? 9.883 16.344 8.484 1 94.81 30 ILE B O 1
ATOM 1634 N N . THR B 1 31 ? 9.609 15.617 6.395 1 93.5 31 THR B N 1
ATOM 1635 C CA . THR B 1 31 ? 10.172 16.797 5.754 1 93.5 31 THR B CA 1
ATOM 1636 C C . THR B 1 31 ? 9.156 17.453 4.82 1 93.5 31 THR B C 1
ATOM 1638 O O . THR B 1 31 ? 8.859 16.906 3.752 1 93.5 31 THR B O 1
ATOM 1641 N N . ALA B 1 32 ? 8.672 18.562 5.242 1 97.19 32 ALA B N 1
ATOM 1642 C CA . ALA B 1 32 ? 7.719 19.312 4.426 1 97.19 32 ALA B CA 1
ATOM 1643 C C . ALA B 1 32 ? 8.438 20.188 3.408 1 97.19 32 ALA B C 1
ATOM 1645 O O . ALA B 1 32 ? 9.602 20.547 3.596 1 97.19 32 ALA B O 1
ATOM 1646 N N . PRO B 1 33 ? 7.738 20.547 2.281 1 98.19 33 PRO B N 1
ATOM 1647 C CA . PRO B 1 33 ? 8.328 21.516 1.354 1 98.19 33 PRO B CA 1
ATOM 1648 C C . PRO B 1 33 ? 8.547 22.891 1.987 1 98.19 33 PRO B C 1
ATOM 1650 O O . PRO B 1 33 ? 7.59 23.5 2.479 1 98.19 33 PRO B O 1
ATOM 1653 N N . CYS B 1 34 ? 9.789 23.391 1.894 1 98.38 34 CYS B N 1
ATOM 1654 C CA . CYS B 1 34 ? 10.078 24.656 2.582 1 98.38 34 CYS B CA 1
ATOM 1655 C C . CYS B 1 34 ? 10.672 25.672 1.625 1 98.38 34 CYS B C 1
ATOM 1657 O O . CYS B 1 34 ? 11.086 26.75 2.045 1 98.38 34 CYS B O 1
ATOM 1659 N N . THR B 1 35 ? 10.82 25.344 0.359 1 98.62 35 THR B N 1
ATOM 1660 C CA . THR B 1 35 ? 11.297 26.25 -0.68 1 98.62 35 THR B CA 1
ATOM 1661 C C . THR B 1 35 ? 10.289 26.344 -1.821 1 98.62 35 THR B C 1
ATOM 1663 O O . THR B 1 35 ? 9.406 25.484 -1.946 1 98.62 35 THR B O 1
ATOM 1666 N N . ALA B 1 36 ? 10.5 27.375 -2.605 1 98.5 36 ALA B N 1
ATOM 1667 C CA . ALA B 1 36 ? 9.625 27.547 -3.762 1 98.5 36 ALA B CA 1
ATOM 1668 C C . ALA B 1 36 ? 9.711 26.344 -4.699 1 98.5 36 ALA B C 1
ATOM 1670 O O . ALA B 1 36 ? 8.695 25.859 -5.211 1 98.5 36 ALA B O 1
ATOM 1671 N N . GLU B 1 37 ? 10.836 25.891 -4.879 1 98.62 37 GLU B N 1
ATOM 1672 C CA . GLU B 1 37 ? 11.055 24.75 -5.75 1 98.62 37 GLU B CA 1
ATOM 1673 C C . GLU B 1 37 ? 10.375 23.5 -5.195 1 98.62 37 GLU B C 1
ATOM 1675 O O . GLU B 1 37 ? 9.711 22.766 -5.93 1 98.62 37 GLU B O 1
ATOM 1680 N N . ALA B 1 38 ? 10.555 23.25 -3.951 1 98.38 38 ALA B N 1
ATOM 1681 C CA . ALA B 1 38 ? 9.938 22.094 -3.305 1 98.38 38 ALA B CA 1
ATOM 1682 C C . ALA B 1 38 ? 8.414 22.188 -3.35 1 98.38 38 ALA B C 1
ATOM 1684 O O . ALA B 1 38 ? 7.727 21.188 -3.539 1 98.38 38 ALA B O 1
ATOM 1685 N N . PHE B 1 39 ? 7.93 23.391 -3.16 1 98.81 39 PHE B N 1
ATOM 1686 C CA . PHE B 1 39 ? 6.488 23.594 -3.219 1 98.81 39 PHE B CA 1
ATOM 1687 C C . PHE B 1 39 ? 5.961 23.312 -4.621 1 98.81 39 PHE B C 1
ATOM 1689 O O . PHE B 1 39 ? 4.891 22.719 -4.785 1 98.81 39 PHE B O 1
ATOM 1696 N N . GLN B 1 40 ? 6.672 23.75 -5.598 1 98.62 40 GLN B N 1
ATOM 1697 C CA . GLN B 1 40 ? 6.254 23.484 -6.973 1 98.62 40 GLN B CA 1
ATOM 1698 C C . GLN B 1 40 ? 6.219 22 -7.27 1 98.62 40 GLN B C 1
ATOM 1700 O O . GLN B 1 40 ? 5.305 21.516 -7.941 1 98.62 40 GLN B O 1
ATOM 1705 N N . THR B 1 41 ? 7.18 21.281 -6.84 1 98.5 41 THR B N 1
ATOM 1706 C CA . THR B 1 41 ? 7.191 19.828 -6.973 1 98.5 41 THR B CA 1
ATOM 1707 C C . THR B 1 41 ? 5.988 19.219 -6.27 1 98.5 41 THR B C 1
ATOM 1709 O O . THR B 1 41 ? 5.352 18.297 -6.801 1 98.5 41 THR B O 1
ATOM 1712 N N . TYR B 1 42 ? 5.781 19.719 -5.113 1 98.62 42 TYR B N 1
ATOM 1713 C CA . TYR B 1 42 ? 4.633 19.297 -4.32 1 98.62 42 TYR B CA 1
ATOM 1714 C C . TYR B 1 42 ? 3.332 19.516 -5.09 1 98.62 42 TYR B C 1
ATOM 1716 O O . TYR B 1 42 ? 2.486 18.625 -5.152 1 98.62 42 TYR B O 1
ATOM 1724 N N . LEU B 1 43 ? 3.182 20.656 -5.691 1 98.75 43 LEU B N 1
ATOM 1725 C CA . LEU B 1 43 ? 1.985 20.984 -6.457 1 98.75 43 LEU B CA 1
ATOM 1726 C C . LEU B 1 43 ? 1.836 20.078 -7.668 1 98.75 43 LEU B C 1
ATOM 1728 O O . LEU B 1 43 ? 0.734 19.609 -7.969 1 98.75 43 LEU B O 1
ATOM 1732 N N . GLN B 1 44 ? 2.891 19.859 -8.312 1 98.5 44 GLN B N 1
ATOM 1733 C CA . GLN B 1 44 ? 2.859 19 -9.477 1 98.5 44 GLN B CA 1
ATOM 1734 C C . GLN B 1 44 ? 2.438 17.578 -9.094 1 98.5 44 GLN B C 1
ATOM 1736 O O . GLN B 1 44 ? 1.636 16.953 -9.797 1 98.5 44 GLN B O 1
ATOM 1741 N N . LYS B 1 45 ? 3.002 17.062 -8.062 1 97.88 45 LYS B N 1
ATOM 1742 C CA . LYS B 1 45 ? 2.648 15.727 -7.582 1 97.88 45 LYS B CA 1
ATOM 1743 C C . LYS B 1 45 ? 1.168 15.648 -7.219 1 97.88 45 LYS B C 1
ATOM 1745 O O . LYS B 1 45 ? 0.508 14.641 -7.496 1 97.88 45 LYS B O 1
ATOM 1750 N N . SER B 1 46 ? 0.684 16.703 -6.645 1 98.38 46 SER B N 1
ATOM 1751 C CA . SER B 1 46 ? -0.695 16.734 -6.168 1 98.38 46 SER B CA 1
ATOM 1752 C C . SER B 1 46 ? -1.683 16.609 -7.324 1 98.38 46 SER B C 1
ATOM 1754 O O . SER B 1 46 ? -2.863 16.344 -7.109 1 98.38 46 SER B O 1
ATOM 1756 N N . GLN B 1 47 ? -1.259 16.781 -8.547 1 97.81 47 GLN B N 1
ATOM 1757 C CA . GLN B 1 47 ? -2.129 16.781 -9.711 1 97.81 47 GLN B CA 1
ATOM 1758 C C . GLN B 1 47 ? -2.205 15.391 -10.344 1 97.81 47 GLN B C 1
ATOM 1760 O O . GLN B 1 47 ? -2.953 15.18 -11.305 1 97.81 47 GLN B O 1
ATOM 1765 N N . GLN B 1 48 ? -1.44 14.461 -9.828 1 97.19 48 GLN B N 1
ATOM 1766 C CA . GLN B 1 48 ? -1.462 13.102 -10.352 1 97.19 48 GLN B CA 1
ATOM 1767 C C . GLN B 1 48 ? -2.744 12.375 -9.945 1 97.19 48 GLN B C 1
ATOM 1769 O O . GLN B 1 48 ? -3.273 12.602 -8.859 1 97.19 48 GLN B O 1
ATOM 1774 N N . ASP B 1 49 ? -3.176 11.461 -10.781 1 96.19 49 ASP B N 1
ATOM 1775 C CA . ASP B 1 49 ? -4.43 10.742 -10.578 1 96.19 49 ASP B CA 1
ATOM 1776 C C . ASP B 1 49 ? -4.383 9.922 -9.297 1 96.19 49 ASP B C 1
ATOM 1778 O O . ASP B 1 49 ? -5.414 9.695 -8.656 1 96.19 49 ASP B O 1
ATOM 1782 N N . SER B 1 50 ? -3.203 9.484 -8.914 1 97.5 50 SER B N 1
ATOM 1783 C CA . SER B 1 50 ? -3.055 8.609 -7.754 1 97.5 50 SER B CA 1
ATOM 1784 C C . SER B 1 50 ? -2.928 9.422 -6.469 1 97.5 50 SER B C 1
ATOM 1786 O O . SER B 1 50 ? -2.625 8.875 -5.41 1 97.5 50 SER B O 1
ATOM 1788 N N . GLU B 1 51 ? -3.094 10.766 -6.562 1 98.69 51 GLU B N 1
ATOM 1789 C CA . GLU B 1 51 ? -2.883 11.656 -5.426 1 98.69 51 GLU B CA 1
ATOM 1790 C C . GLU B 1 51 ? -4.094 12.562 -5.203 1 98.69 51 GLU B C 1
ATOM 1792 O O . GLU B 1 51 ? -4.777 12.938 -6.16 1 98.69 51 GLU B O 1
ATOM 1797 N N . GLN B 1 52 ? -4.363 12.867 -3.957 1 98.81 52 GLN B N 1
ATOM 1798 C CA . GLN B 1 52 ? -5.32 13.883 -3.545 1 98.81 52 GLN B CA 1
ATOM 1799 C C . GLN B 1 52 ? -4.848 14.602 -2.281 1 98.81 52 GLN B C 1
ATOM 1801 O O . GLN B 1 52 ? -4.859 14.023 -1.192 1 98.81 52 GLN B O 1
ATOM 1806 N N . TYR B 1 53 ? -4.441 15.891 -2.451 1 98.88 53 TYR B N 1
ATOM 1807 C CA . TYR B 1 53 ? -3.895 16.641 -1.326 1 98.88 53 TYR B CA 1
ATOM 1808 C C . TYR B 1 53 ? -4.879 17.703 -0.843 1 98.88 53 TYR B C 1
ATOM 1810 O O . TYR B 1 53 ? -5.629 18.266 -1.639 1 98.88 53 TYR B O 1
ATOM 1818 N N . TYR B 1 54 ? -4.848 17.969 0.453 1 98.88 54 TYR B N 1
ATOM 1819 C CA . TYR B 1 54 ? -5.684 19 1.062 1 98.88 54 TYR B CA 1
ATOM 1820 C C . TYR B 1 54 ? -4.867 19.875 1.997 1 98.88 54 TYR B C 1
ATOM 1822 O O . TYR B 1 54 ? -4.051 19.375 2.775 1 98.88 54 TYR B O 1
ATOM 1830 N N . LEU B 1 55 ? -5.133 21.141 1.852 1 98.88 55 LEU B N 1
ATOM 1831 C CA . LEU B 1 55 ? -4.754 22.078 2.895 1 98.88 55 LEU B CA 1
ATOM 1832 C C . LEU B 1 55 ? -5.945 22.422 3.781 1 98.88 55 LEU B C 1
ATOM 1834 O O . LEU B 1 55 ? -7.012 22.781 3.281 1 98.88 55 LEU B O 1
ATOM 1838 N N . ALA B 1 56 ? -5.793 22.266 5.039 1 98.88 56 ALA B N 1
ATOM 1839 C CA . ALA B 1 56 ? -6.793 22.75 5.992 1 98.88 56 ALA B CA 1
ATOM 1840 C C . ALA B 1 56 ? -6.531 24.203 6.383 1 98.88 56 ALA B C 1
ATOM 1842 O O . ALA B 1 56 ? -5.441 24.531 6.859 1 98.88 56 ALA B O 1
ATOM 1843 N N . TRP B 1 57 ? -7.547 25.016 6.238 1 98.69 57 TRP B N 1
ATOM 1844 C CA . TRP B 1 57 ? -7.406 26.453 6.48 1 98.69 57 TRP B CA 1
ATOM 1845 C C . TRP B 1 57 ? -8.266 26.891 7.664 1 98.69 57 TRP B C 1
ATOM 1847 O O . TRP B 1 57 ? -9.406 26.453 7.805 1 98.69 57 TRP B O 1
ATOM 1857 N N . ASP B 1 58 ? -7.641 27.688 8.484 1 98.25 58 ASP B N 1
ATOM 1858 C CA . ASP B 1 58 ? -8.414 28.562 9.367 1 98.25 58 ASP B CA 1
ATOM 1859 C C . ASP B 1 58 ? -8.844 29.828 8.641 1 98.25 58 ASP B C 1
ATOM 1861 O O . ASP B 1 58 ? -8.07 30.781 8.516 1 98.25 58 ASP B O 1
ATOM 1865 N N . GLU B 1 59 ? -10.023 29.891 8.188 1 96.5 59 GLU B N 1
ATOM 1866 C CA . GLU B 1 59 ? -10.492 30.984 7.32 1 96.5 59 GLU B CA 1
ATOM 1867 C C . GLU B 1 59 ? -10.5 32.312 8.062 1 96.5 59 GLU B C 1
ATOM 1869 O O . GLU B 1 59 ? -10.258 33.375 7.461 1 96.5 59 GLU B O 1
ATOM 1874 N N . ASP B 1 60 ? -10.758 32.25 9.273 1 96.19 60 ASP B N 1
ATOM 1875 C CA . ASP B 1 60 ? -10.797 33.469 10.062 1 96.19 60 ASP B CA 1
ATOM 1876 C C . ASP B 1 60 ? -9.414 34.125 10.156 1 96.19 60 ASP B C 1
ATOM 1878 O O . ASP B 1 60 ? -9.281 35.344 10.047 1 96.19 60 ASP B O 1
ATOM 1882 N N . GLN B 1 61 ? -8.406 33.344 10.25 1 96.25 61 GLN B N 1
ATOM 1883 C CA . GLN B 1 61 ? -7.047 33.844 10.414 1 96.25 61 GLN B CA 1
ATOM 1884 C C . GLN B 1 61 ? -6.285 33.781 9.094 1 96.25 61 GLN B C 1
ATOM 1886 O O . GLN B 1 61 ? -5.156 34.281 9.008 1 96.25 61 GLN B O 1
ATOM 1891 N N . ARG B 1 62 ? -6.902 33.156 8.109 1 96.12 62 ARG B N 1
ATOM 1892 C CA . ARG B 1 62 ? -6.27 32.969 6.809 1 96.12 62 ARG B CA 1
ATOM 1893 C C . ARG B 1 62 ? -4.902 32.312 6.953 1 96.12 62 ARG B C 1
ATOM 1895 O O . ARG B 1 62 ? -3.918 32.781 6.383 1 96.12 62 ARG B O 1
ATOM 1902 N N . GLN B 1 63 ? -4.887 31.266 7.77 1 97.94 63 GLN B N 1
ATOM 1903 C CA . GLN B 1 63 ? -3.68 30.5 8.039 1 97.94 63 GLN B CA 1
ATOM 1904 C C . GLN B 1 63 ? -3.916 29.016 7.805 1 97.94 63 GLN B C 1
ATOM 1906 O O . GLN B 1 63 ? -5.047 28.531 7.914 1 97.94 63 GLN B O 1
ATOM 1911 N N . ILE B 1 64 ? -2.855 28.406 7.473 1 98.69 64 ILE B N 1
ATOM 1912 C CA . ILE B 1 64 ? -2.926 26.953 7.281 1 98.69 64 ILE B CA 1
ATOM 1913 C C . ILE B 1 64 ? -2.814 26.25 8.633 1 98.69 64 ILE B C 1
ATOM 1915 O O . ILE B 1 64 ? -1.861 26.484 9.383 1 98.69 64 ILE B O 1
ATOM 1919 N N . ILE B 1 65 ? -3.785 25.406 8.922 1 98.75 65 ILE B N 1
ATOM 1920 C CA . ILE B 1 65 ? -3.818 24.578 10.125 1 98.75 65 ILE B CA 1
ATOM 1921 C C . ILE B 1 65 ? -2.902 23.375 9.945 1 98.75 65 ILE B C 1
ATOM 1923 O O . ILE B 1 65 ? -2.16 23.016 10.859 1 98.75 65 ILE B O 1
ATOM 1927 N N . GLY B 1 66 ? -2.979 22.75 8.797 1 98.62 66 GLY B N 1
ATOM 1928 C CA . GLY B 1 66 ? -2.221 21.547 8.492 1 98.62 66 GLY B CA 1
ATOM 1929 C C . GLY B 1 66 ? -2.438 21.047 7.07 1 98.62 66 GLY B C 1
ATOM 1930 O O . GLY B 1 66 ? -3.189 21.656 6.305 1 98.62 66 GLY B O 1
ATOM 1931 N N . VAL B 1 67 ? -1.668 20.031 6.77 1 98.81 67 VAL B N 1
ATOM 1932 C CA . VAL B 1 67 ? -1.639 19.438 5.438 1 98.81 67 VAL B CA 1
ATOM 1933 C C . VAL B 1 67 ? -2 17.953 5.523 1 98.81 67 VAL B C 1
ATOM 1935 O O . VAL B 1 67 ? -1.564 17.266 6.441 1 98.81 67 VAL B O 1
ATOM 1938 N N . PHE B 1 68 ? -2.799 17.484 4.594 1 98.88 68 PHE B N 1
ATOM 1939 C CA . PHE B 1 68 ? -3.172 16.078 4.453 1 98.88 68 PHE B CA 1
ATOM 1940 C C . PHE B 1 68 ? -2.932 15.602 3.029 1 98.88 68 PHE B C 1
ATOM 1942 O O . PHE B 1 68 ? -3.48 16.156 2.076 1 98.88 68 PHE B O 1
ATOM 1949 N N . ASN B 1 69 ? -2.148 14.609 2.896 1 98.88 69 ASN B N 1
ATOM 1950 C CA . ASN B 1 69 ? -1.836 14.016 1.598 1 98.88 69 ASN B CA 1
ATOM 1951 C C . ASN B 1 69 ? -2.344 12.578 1.497 1 98.88 69 ASN B C 1
ATOM 1953 O O . ASN B 1 69 ? -1.924 11.711 2.266 1 98.88 69 ASN B O 1
ATOM 1957 N N . ILE B 1 70 ? -3.287 12.344 0.632 1 98.88 70 ILE B N 1
ATOM 1958 C CA . ILE B 1 70 ? -3.703 10.992 0.257 1 98.88 70 ILE B CA 1
ATOM 1959 C C . ILE B 1 70 ? -2.922 10.539 -0.973 1 98.88 70 ILE B C 1
ATOM 1961 O O . ILE B 1 70 ? -3.041 11.125 -2.047 1 98.88 70 ILE B O 1
ATOM 1965 N N . SER B 1 71 ? -2.119 9.484 -0.797 1 98.56 71 SER B N 1
ATOM 1966 C CA . SER B 1 71 ? -1.197 9.078 -1.853 1 98.56 71 SER B CA 1
ATOM 1967 C C . SER B 1 71 ? -1.399 7.613 -2.227 1 98.56 71 SER B C 1
ATOM 1969 O O . SER B 1 71 ? -2.012 6.852 -1.472 1 98.56 71 SER B O 1
ATOM 1971 N N . ASN B 1 72 ? -0.978 7.262 -3.424 1 98.12 72 ASN B N 1
ATOM 1972 C CA . ASN B 1 72 ? -1.033 5.891 -3.92 1 98.12 72 ASN B CA 1
ATOM 1973 C C . ASN B 1 72 ? -2.453 5.336 -3.873 1 98.12 72 ASN B C 1
ATOM 1975 O O . ASN B 1 72 ? -2.686 4.262 -3.314 1 98.12 72 ASN B O 1
ATOM 1979 N N . ILE B 1 73 ? -3.373 6.102 -4.43 1 98.56 73 ILE B N 1
ATOM 1980 C CA . ILE B 1 73 ? -4.77 5.684 -4.496 1 98.56 73 ILE B CA 1
ATOM 1981 C C . ILE B 1 73 ? -4.906 4.496 -5.449 1 98.56 73 ILE B C 1
ATOM 1983 O O . ILE B 1 73 ? -4.52 4.582 -6.617 1 98.56 73 ILE B O 1
ATOM 1987 N N . VAL B 1 74 ? -5.367 3.455 -4.941 1 97.94 74 VAL B N 1
ATOM 1988 C CA . VAL B 1 74 ? -5.621 2.248 -5.719 1 97.94 74 VAL B CA 1
ATOM 1989 C C . VAL B 1 74 ? -7.121 1.988 -5.801 1 97.94 74 VAL B C 1
ATOM 1991 O O . VAL B 1 74 ? -7.828 2.059 -4.789 1 97.94 74 VAL B O 1
ATOM 1994 N N . ARG B 1 75 ? -7.586 1.718 -7.004 1 97.06 75 ARG B N 1
ATOM 1995 C CA . ARG B 1 75 ? -9 1.433 -7.242 1 97.06 75 ARG B CA 1
ATOM 1996 C C . ARG B 1 75 ? -9.234 -0.067 -7.387 1 97.06 75 ARG B C 1
ATOM 1998 O O . ARG B 1 75 ? -8.398 -0.876 -6.98 1 97.06 75 ARG B O 1
ATOM 2005 N N . GLY B 1 76 ? -10.438 -0.442 -7.832 1 95.94 76 GLY B N 1
ATOM 2006 C CA . GLY B 1 76 ? -10.742 -1.849 -8.031 1 95.94 76 GLY B CA 1
ATOM 2007 C C . GLY B 1 76 ? -11.023 -2.588 -6.738 1 95.94 76 GLY B C 1
ATOM 2008 O O . GLY B 1 76 ? -11.82 -2.131 -5.914 1 95.94 76 GLY B O 1
ATOM 2009 N N . VAL B 1 77 ? -10.344 -3.75 -6.594 1 96.06 77 VAL B N 1
ATOM 2010 C CA . VAL B 1 77 ? -10.703 -4.664 -5.516 1 96.06 77 VAL B CA 1
ATOM 2011 C C . VAL B 1 77 ? -10.008 -4.238 -4.223 1 96.06 77 VAL B C 1
ATOM 2013 O O . VAL B 1 77 ? -10.297 -4.773 -3.15 1 96.06 77 VAL B O 1
ATOM 2016 N N . PHE B 1 78 ? -9.078 -3.371 -4.293 1 97.5 78 PHE B N 1
ATOM 2017 C CA . PHE B 1 78 ? -8.359 -2.936 -3.1 1 97.5 78 PHE B CA 1
ATOM 2018 C C . PHE B 1 78 ? -8.969 -1.658 -2.535 1 97.5 78 PHE B C 1
ATOM 2020 O O . PHE B 1 78 ? -9.188 -1.548 -1.327 1 97.5 78 PHE B O 1
ATOM 2027 N N . LYS B 1 79 ? -9.258 -0.558 -3.33 1 98.38 79 LYS B N 1
ATOM 2028 C CA . LYS B 1 79 ? -9.852 0.736 -2.996 1 98.38 79 LYS B CA 1
ATOM 2029 C C . LYS B 1 79 ? -9.219 1.315 -1.731 1 98.38 79 LYS B C 1
ATOM 2031 O O . LYS B 1 79 ? -9.922 1.572 -0.749 1 98.38 79 LYS B O 1
ATOM 2036 N N . SER B 1 80 ? -7.969 1.54 -1.792 1 98.69 80 SER B N 1
ATOM 2037 C CA . SER B 1 80 ? -7.199 1.957 -0.625 1 98.69 80 SER B CA 1
ATOM 2038 C C . SER B 1 80 ? -6.191 3.045 -0.987 1 98.69 80 SER B C 1
ATOM 2040 O O . SER B 1 80 ? -5.938 3.293 -2.166 1 98.69 80 SER B O 1
ATOM 2042 N N . ALA B 1 81 ? -5.668 3.723 -0.003 1 98.88 81 ALA B N 1
ATOM 2043 C CA . ALA B 1 81 ? -4.613 4.723 -0.147 1 98.88 81 ALA B CA 1
ATOM 2044 C C . ALA B 1 81 ? -3.881 4.945 1.173 1 98.88 81 ALA B C 1
ATOM 2046 O O . ALA B 1 81 ? -4.25 4.367 2.199 1 98.88 81 ALA B O 1
ATOM 2047 N N . TYR B 1 82 ? -2.801 5.719 1.089 1 98.81 82 TYR B N 1
ATOM 2048 C CA . TYR B 1 82 ? -2.059 6.121 2.279 1 98.81 82 TYR B CA 1
ATOM 2049 C C . TYR B 1 82 ? -2.369 7.562 2.658 1 98.81 82 TYR B C 1
ATOM 2051 O O . TYR B 1 82 ? -2.492 8.43 1.787 1 98.81 82 TYR B O 1
ATOM 2059 N N . LEU B 1 83 ? -2.486 7.773 3.934 1 98.88 83 LEU B N 1
ATOM 2060 C CA . LEU B 1 83 ? -2.691 9.117 4.469 1 98.88 83 LEU B CA 1
ATOM 2061 C C . LEU B 1 83 ? -1.448 9.602 5.207 1 98.88 83 LEU B C 1
ATOM 2063 O O . LEU B 1 83 ? -0.969 8.93 6.129 1 98.88 83 LEU B O 1
ATOM 2067 N N . GLY B 1 84 ? -0.912 10.672 4.801 1 98.56 84 GLY B N 1
ATOM 2068 C CA . GLY B 1 84 ? 0.077 11.438 5.539 1 98.56 84 GLY B CA 1
ATOM 2069 C C . GLY B 1 84 ? -0.406 12.828 5.918 1 98.56 84 GLY B C 1
ATOM 2070 O O . GLY B 1 84 ? -1.208 13.43 5.199 1 98.56 84 GLY B O 1
ATOM 2071 N N . TYR B 1 85 ? 0.129 13.32 7.039 1 98.75 85 TYR B N 1
ATOM 2072 C CA . TYR B 1 85 ? -0.281 14.648 7.473 1 98.75 85 TYR B CA 1
ATOM 2073 C C . TYR B 1 85 ? 0.788 15.297 8.344 1 98.75 85 TYR B C 1
ATOM 2075 O O . TYR B 1 85 ? 1.592 14.594 8.969 1 98.75 85 TYR B O 1
ATOM 2083 N N . TYR B 1 86 ? 0.774 16.547 8.367 1 98.31 86 TYR B N 1
ATOM 2084 C CA . TYR B 1 86 ? 1.604 17.328 9.289 1 98.31 86 TYR B CA 1
ATOM 2085 C C . TYR B 1 86 ? 0.965 18.672 9.586 1 98.31 86 TYR B C 1
ATOM 2087 O O . TYR B 1 86 ? 0.316 19.266 8.727 1 98.31 86 TYR B O 1
ATOM 2095 N N . ALA B 1 87 ? 1.134 19.156 10.773 1 98.25 87 ALA B N 1
ATOM 2096 C CA . ALA B 1 87 ? 0.426 20.312 11.312 1 98.25 87 ALA B CA 1
ATOM 2097 C C . ALA B 1 87 ? 1.316 21.547 11.305 1 98.25 87 ALA B C 1
ATOM 2099 O O . ALA B 1 87 ? 2.543 21.438 11.359 1 98.25 87 ALA B O 1
ATOM 2100 N N . SER B 1 88 ? 0.636 22.703 11.25 1 98.62 88 SER B N 1
ATOM 2101 C CA . SER B 1 88 ? 1.298 23.938 11.664 1 98.62 88 SER B CA 1
ATOM 2102 C C . SER B 1 88 ? 1.58 23.938 13.164 1 98.62 88 SER B C 1
ATOM 2104 O O . SER B 1 88 ? 0.697 23.625 13.969 1 98.62 88 SER B O 1
ATOM 2106 N N . VAL B 1 89 ? 2.766 24.359 13.531 1 98.12 89 VAL B N 1
ATOM 2107 C CA . VAL B 1 89 ? 3.178 24.359 14.938 1 98.12 89 VAL B CA 1
ATOM 2108 C C . VAL B 1 89 ? 2.279 25.297 15.734 1 98.12 89 VAL B C 1
ATOM 2110 O O . VAL B 1 89 ? 2.008 25.047 16.906 1 98.12 89 VAL B O 1
ATOM 2113 N N . ASP B 1 90 ? 1.729 26.266 15.109 1 97.81 90 ASP B N 1
ATOM 2114 C CA . ASP B 1 90 ? 0.899 27.266 15.773 1 97.81 90 ASP B CA 1
ATOM 2115 C C . ASP B 1 90 ? -0.44 26.672 16.203 1 97.81 90 ASP B C 1
ATOM 2117 O O . ASP B 1 90 ? -1.144 27.25 17.031 1 97.81 90 ASP B O 1
ATOM 2121 N N . TYR B 1 91 ? -0.788 25.609 15.625 1 97.38 91 TYR B N 1
ATOM 2122 C CA . TYR B 1 91 ? -2.096 25.031 15.898 1 97.38 91 TYR B CA 1
ATOM 2123 C C . TYR B 1 91 ? -1.956 23.703 16.641 1 97.38 91 TYR B C 1
ATOM 2125 O O . TYR B 1 91 ? -2.949 23.016 16.875 1 97.38 91 TYR B O 1
ATOM 2133 N N . ALA B 1 92 ? -0.761 23.312 16.969 1 94.44 92 ALA B N 1
ATOM 2134 C CA . ALA B 1 92 ? -0.485 22.031 17.594 1 94.44 92 ALA B CA 1
ATOM 2135 C C . ALA B 1 92 ? -1.134 21.953 18.969 1 94.44 92 ALA B C 1
ATOM 2137 O O . ALA B 1 92 ? -1.115 22.922 19.734 1 94.44 92 ALA B O 1
ATOM 2138 N N . GLY B 1 93 ? -1.701 20.781 19.219 1 92.62 93 GLY B N 1
ATOM 2139 C CA . GLY B 1 93 ? -2.191 20.484 20.547 1 92.62 93 GLY B CA 1
ATOM 2140 C C . GLY B 1 93 ? -3.484 21.203 20.875 1 92.62 93 GLY B C 1
ATOM 2141 O O . GLY B 1 93 ? -3.844 21.344 22.047 1 92.62 93 GLY B O 1
ATOM 2142 N N . LYS B 1 94 ? -4.203 21.688 19.859 1 94.38 94 LYS B N 1
ATOM 2143 C CA . LYS B 1 94 ? -5.391 22.5 20.109 1 94.38 94 LYS B CA 1
ATOM 2144 C C . LYS B 1 94 ? -6.637 21.844 19.531 1 94.38 94 LYS B C 1
ATOM 2146 O O . LYS B 1 94 ? -7.711 22.453 19.5 1 94.38 94 LYS B O 1
ATOM 2151 N N . GLY B 1 95 ? -6.48 20.719 18.953 1 96.44 95 GLY B N 1
ATOM 2152 C CA . GLY B 1 95 ? -7.617 19.953 18.453 1 96.44 95 GLY B CA 1
ATOM 2153 C C . GLY B 1 95 ? -7.977 20.281 17.016 1 96.44 95 GLY B C 1
ATOM 2154 O O . GLY B 1 95 ? -8.867 19.672 16.438 1 96.44 95 GLY B O 1
ATOM 2155 N N . PHE B 1 96 ? -7.316 21.203 16.406 1 97.75 96 PHE B N 1
ATOM 2156 C CA . PHE B 1 96 ? -7.652 21.656 15.062 1 97.75 96 PHE B CA 1
ATOM 2157 C C . PHE B 1 96 ? -7.363 20.578 14.023 1 97.75 96 PHE B C 1
ATOM 2159 O O . PHE B 1 96 ? -8.141 20.391 13.086 1 97.75 96 PHE B O 1
ATOM 2166 N N . MET B 1 97 ? -6.262 19.875 14.219 1 98.38 97 MET B N 1
ATOM 2167 C CA . MET B 1 97 ? -5.938 18.797 13.281 1 98.38 97 MET B CA 1
ATOM 2168 C C . MET B 1 97 ? -7.004 17.703 13.305 1 98.38 97 MET B C 1
ATOM 2170 O O . MET B 1 97 ? -7.336 17.141 12.266 1 98.38 97 MET B O 1
ATOM 2174 N N . SER B 1 98 ? -7.492 17.438 14.484 1 98.38 98 SER B N 1
ATOM 2175 C CA . SER B 1 98 ? -8.555 16.438 14.594 1 98.38 98 SER B CA 1
ATOM 2176 C C . SER B 1 98 ? -9.797 16.875 13.828 1 98.38 98 SER B C 1
ATOM 2178 O O . SER B 1 98 ? -10.398 16.078 13.102 1 98.38 98 SER B O 1
ATOM 2180 N N . GLN B 1 99 ? -10.164 18.078 14.016 1 98.31 99 GLN B N 1
ATOM 2181 C CA . GLN B 1 99 ? -11.305 18.609 13.289 1 98.31 99 GLN B CA 1
ATOM 2182 C C . GLN B 1 99 ? -11.086 18.547 11.781 1 98.31 99 GLN B C 1
ATOM 2184 O O . GLN B 1 99 ? -11.977 18.141 11.031 1 98.31 99 GLN B O 1
ATOM 2189 N N . ALA B 1 100 ? -9.961 18.891 11.305 1 98.75 100 ALA B N 1
ATOM 2190 C CA . ALA B 1 100 ? -9.625 18.859 9.883 1 98.75 100 ALA B CA 1
ATOM 2191 C C . ALA B 1 100 ? -9.609 17.422 9.359 1 98.75 100 ALA B C 1
ATOM 2193 O O . ALA B 1 100 ? -10.086 17.156 8.258 1 98.75 100 ALA B O 1
ATOM 2194 N N . LEU B 1 101 ? -9.039 16.516 10.141 1 98.75 101 LEU B N 1
ATOM 2195 C CA . LEU B 1 101 ? -8.961 15.117 9.742 1 98.75 101 LEU B CA 1
ATOM 2196 C C . LEU B 1 101 ? -10.352 14.531 9.523 1 98.75 101 LEU B C 1
ATOM 2198 O O . LEU B 1 101 ? -10.562 13.734 8.609 1 98.75 101 LEU B O 1
ATOM 2202 N N . LYS B 1 102 ? -11.266 14.906 10.32 1 98.44 102 LYS B N 1
ATOM 2203 C CA . LYS B 1 102 ? -12.641 14.438 10.141 1 98.44 102 LYS B CA 1
ATOM 2204 C C . LYS B 1 102 ? -13.203 14.859 8.789 1 98.44 102 LYS B C 1
ATOM 2206 O O . LYS B 1 102 ? -13.891 14.086 8.125 1 98.44 102 LYS B O 1
ATOM 2211 N N . LEU B 1 103 ? -12.938 16.078 8.391 1 98.56 103 LEU B N 1
ATOM 2212 C CA . LEU B 1 103 ? -13.359 16.547 7.074 1 98.56 103 LEU B CA 1
ATOM 2213 C C . LEU B 1 103 ? -12.656 15.766 5.969 1 98.56 103 LEU B C 1
ATOM 2215 O O . LEU B 1 103 ? -13.273 15.43 4.953 1 98.56 103 LEU B O 1
ATOM 2219 N N . VAL B 1 104 ? -11.383 15.469 6.145 1 98.88 104 VAL B N 1
ATOM 2220 C CA . VAL B 1 104 ? -10.609 14.703 5.164 1 98.88 104 VAL B CA 1
ATOM 2221 C C . VAL B 1 104 ? -11.195 13.305 5.023 1 98.88 104 VAL B C 1
ATOM 2223 O O . VAL B 1 104 ? -11.367 12.805 3.906 1 98.88 104 VAL B O 1
ATOM 2226 N N . LEU B 1 105 ? -11.5 12.672 6.152 1 98.88 105 LEU B N 1
ATOM 2227 C CA . LEU B 1 105 ? -12.047 11.32 6.121 1 98.88 105 LEU B CA 1
ATOM 2228 C C . LEU B 1 105 ? -13.398 11.297 5.41 1 98.88 105 LEU B C 1
ATOM 2230 O O . LEU B 1 105 ? -13.727 10.328 4.723 1 98.88 105 LEU B O 1
ATOM 2234 N N . GLN B 1 106 ? -14.156 12.352 5.633 1 98.69 106 GLN B N 1
ATOM 2235 C CA . GLN B 1 106 ? -15.391 12.461 4.871 1 98.69 106 GLN B CA 1
ATOM 2236 C C . GLN B 1 106 ? -15.125 12.43 3.371 1 98.69 106 GLN B C 1
ATOM 2238 O O . GLN B 1 106 ? -15.812 11.727 2.627 1 98.69 106 GLN B O 1
ATOM 2243 N N . GLN B 1 107 ? -14.18 13.188 2.867 1 98.75 107 GLN B N 1
ATOM 2244 C CA . GLN B 1 107 ? -13.812 13.188 1.455 1 98.75 107 GLN B CA 1
ATOM 2245 C C . GLN B 1 107 ? -13.328 11.812 1.013 1 98.75 107 GLN B C 1
ATOM 2247 O O . GLN B 1 107 ? -13.695 11.336 -0.066 1 98.75 107 GLN B O 1
ATOM 2252 N N . VAL B 1 108 ? -12.523 11.164 1.82 1 98.81 108 VAL B N 1
ATOM 2253 C CA . VAL B 1 108 ? -11.914 9.875 1.521 1 98.81 108 VAL B CA 1
ATOM 2254 C C . VAL B 1 108 ? -13.008 8.844 1.245 1 98.81 108 VAL B C 1
ATOM 2256 O O . VAL B 1 108 ? -12.945 8.117 0.251 1 98.81 108 VAL B O 1
ATOM 2259 N N . PHE B 1 109 ? -14.031 8.812 2.047 1 98.81 109 PHE B N 1
ATOM 2260 C CA . PHE B 1 109 ? -14.969 7.703 2.002 1 98.81 109 PHE B CA 1
ATOM 2261 C C . PHE B 1 109 ? -16.188 8.062 1.151 1 98.81 109 PHE B C 1
ATOM 2263 O O . PHE B 1 109 ? -16.953 7.176 0.746 1 98.81 109 PHE B O 1
ATOM 2270 N N . THR B 1 110 ? -16.406 9.344 0.869 1 98.31 110 THR B N 1
ATOM 2271 C CA . THR B 1 110 ? -17.531 9.727 0.033 1 98.31 110 THR B CA 1
ATOM 2272 C C . THR B 1 110 ? -17.078 10.117 -1.365 1 98.31 110 THR B C 1
ATOM 2274 O O . THR B 1 110 ? -17.125 9.312 -2.295 1 98.31 110 THR B O 1
ATOM 2277 N N . THR B 1 111 ? -16.312 11.195 -1.493 1 98.12 111 THR B N 1
ATOM 2278 C CA . THR B 1 111 ? -15.906 11.75 -2.777 1 98.12 111 THR B CA 1
ATOM 2279 C C . THR B 1 111 ? -14.914 10.828 -3.48 1 98.12 111 THR B C 1
ATOM 2281 O O . THR B 1 111 ? -15.086 10.508 -4.66 1 98.12 111 THR B O 1
ATOM 2284 N N . LEU B 1 112 ? -13.922 10.359 -2.748 1 98.5 112 LEU B N 1
ATOM 2285 C CA . LEU B 1 112 ? -12.906 9.492 -3.35 1 98.5 112 LEU B CA 1
ATOM 2286 C C . LEU B 1 112 ? -13.391 8.055 -3.416 1 98.5 112 LEU B C 1
ATOM 2288 O O . LEU B 1 112 ? -12.773 7.219 -4.086 1 98.5 112 LEU B O 1
ATOM 2292 N N . ASP B 1 113 ? -14.406 7.766 -2.654 1 98.62 113 ASP B N 1
ATOM 2293 C CA . ASP B 1 113 ? -15.047 6.453 -2.709 1 98.62 113 ASP B CA 1
ATOM 2294 C C . ASP B 1 113 ? -14.047 5.34 -2.42 1 98.62 113 ASP B C 1
ATOM 2296 O O . ASP B 1 113 ? -13.969 4.355 -3.16 1 98.62 113 ASP B O 1
ATOM 2300 N N . LEU B 1 114 ? -13.234 5.516 -1.438 1 98.88 114 LEU B N 1
ATOM 2301 C CA . LEU B 1 114 ? -12.32 4.473 -0.975 1 98.88 114 LEU B CA 1
ATOM 2302 C C . LEU B 1 114 ? -13.008 3.578 0.056 1 98.88 114 LEU B C 1
ATOM 2304 O O . LEU B 1 114 ? -14 3.973 0.663 1 98.88 114 LEU B O 1
ATOM 2308 N N . HIS B 1 115 ? -12.492 2.365 0.242 1 98.88 115 HIS B N 1
ATOM 2309 C CA . HIS B 1 115 ? -12.984 1.443 1.259 1 98.88 115 HIS B CA 1
ATOM 2310 C C . HIS B 1 115 ? -12.141 1.523 2.529 1 98.88 115 HIS B C 1
ATOM 2312 O O . HIS B 1 115 ? -12.656 1.299 3.631 1 98.88 115 HIS B O 1
ATOM 2318 N N . ARG B 1 116 ? -10.883 1.85 2.328 1 98.62 116 ARG B N 1
ATOM 2319 C CA . ARG B 1 116 ? -9.953 1.881 3.453 1 98.62 116 ARG B CA 1
ATOM 2320 C C . ARG B 1 116 ? -8.875 2.939 3.242 1 98.62 116 ARG B C 1
ATOM 2322 O O . ARG B 1 116 ? -8.547 3.283 2.104 1 98.62 116 ARG B O 1
ATOM 2329 N N . ILE B 1 117 ? -8.359 3.5 4.336 1 98.94 117 ILE B N 1
ATOM 2330 C CA . ILE B 1 117 ? -7.223 4.41 4.289 1 98.94 117 ILE B CA 1
ATOM 2331 C C . ILE B 1 117 ? -6.25 4.07 5.418 1 98.94 117 ILE B C 1
ATOM 2333 O O . ILE B 1 117 ? -6.668 3.764 6.535 1 98.94 117 ILE B O 1
ATOM 2337 N N . GLU B 1 118 ? -4.957 4.074 5.043 1 98.88 118 GLU B N 1
ATOM 2338 C CA . GLU B 1 118 ? -3.914 3.67 5.98 1 98.88 118 GLU B CA 1
ATOM 2339 C C . GLU B 1 118 ? -3.021 4.848 6.355 1 98.88 118 GLU B C 1
ATOM 2341 O O . GLU B 1 118 ? -2.691 5.68 5.504 1 98.88 118 GLU B O 1
ATOM 2346 N N . ALA B 1 119 ? -2.686 4.945 7.582 1 98.88 119 ALA B N 1
ATOM 2347 C CA . ALA B 1 119 ? -1.702 5.891 8.102 1 98.88 119 ALA B CA 1
ATOM 2348 C C . ALA B 1 119 ? -0.555 5.164 8.797 1 98.88 119 ALA B C 1
ATOM 2350 O O . ALA B 1 119 ? -0.764 4.473 9.797 1 98.88 119 ALA B O 1
ATOM 2351 N N . ASN B 1 120 ? 0.617 5.305 8.273 1 98.81 120 ASN B N 1
ATOM 2352 C CA . ASN B 1 120 ? 1.807 4.68 8.844 1 98.81 120 ASN B CA 1
ATOM 2353 C C . ASN B 1 120 ? 2.617 5.672 9.672 1 98.81 120 ASN B C 1
ATOM 2355 O O . ASN B 1 120 ? 3.062 6.699 9.164 1 98.81 120 ASN B O 1
ATOM 2359 N N . ILE B 1 121 ? 2.779 5.355 10.945 1 98.88 121 ILE B N 1
ATOM 2360 C CA . ILE B 1 121 ? 3.279 6.34 11.898 1 98.88 121 ILE B CA 1
ATOM 2361 C C . ILE B 1 121 ? 4.457 5.75 12.68 1 98.88 121 ILE B C 1
ATOM 2363 O O . ILE B 1 121 ? 4.383 4.621 13.164 1 98.88 121 ILE B O 1
ATOM 2367 N N . GLN B 1 122 ? 5.5 6.566 12.773 1 98.75 122 GLN B N 1
ATOM 2368 C CA . GLN B 1 122 ? 6.633 6.117 13.578 1 98.75 122 GLN B CA 1
ATOM 2369 C C . GLN B 1 122 ? 6.227 5.914 15.031 1 98.75 122 GLN B C 1
ATOM 2371 O O . GLN B 1 122 ? 5.5 6.734 15.602 1 98.75 122 GLN B O 1
ATOM 2376 N N . PRO B 1 123 ? 6.75 4.875 15.68 1 98.62 123 PRO B N 1
ATOM 2377 C CA . PRO B 1 123 ? 6.336 4.527 17.031 1 98.62 123 PRO B CA 1
ATOM 2378 C C . PRO B 1 123 ? 6.582 5.652 18.031 1 98.62 123 PRO B C 1
ATOM 2380 O O . PRO B 1 123 ? 5.844 5.785 19.016 1 98.62 123 PRO B O 1
ATOM 2383 N N . SER B 1 124 ? 7.551 6.477 17.797 1 98.25 124 SER B N 1
ATOM 2384 C CA . SER B 1 124 ? 7.898 7.523 18.75 1 98.25 124 SER B CA 1
ATOM 2385 C C . SER B 1 124 ? 7.051 8.773 18.531 1 98.25 124 SER B C 1
ATOM 2387 O O . SER B 1 124 ? 7.102 9.711 19.328 1 98.25 124 SER B O 1
ATOM 2389 N N . ASN B 1 125 ? 6.324 8.844 17.484 1 98 125 ASN B N 1
ATOM 2390 C CA . ASN B 1 125 ? 5.488 10.008 17.203 1 98 125 ASN B CA 1
ATOM 2391 C C . ASN B 1 125 ? 4.148 9.922 17.922 1 98 125 ASN B C 1
ATOM 2393 O O . ASN B 1 125 ? 3.107 9.734 17.297 1 98 125 ASN B O 1
ATOM 2397 N N . THR B 1 126 ? 4.172 10.164 19.156 1 97.62 126 THR B N 1
ATOM 2398 C CA . THR B 1 126 ? 3.023 9.961 20.031 1 97.62 126 THR B CA 1
ATOM 2399 C C . THR B 1 126 ? 1.876 10.883 19.641 1 97.62 126 THR B C 1
ATOM 2401 O O . THR B 1 126 ? 0.707 10.5 19.719 1 97.62 126 THR B O 1
ATOM 2404 N N . ALA B 1 127 ? 2.213 12.109 19.25 1 97.06 127 ALA B N 1
ATOM 2405 C CA . ALA B 1 127 ? 1.178 13.062 18.844 1 97.06 127 ALA B CA 1
ATOM 2406 C C . ALA B 1 127 ? 0.394 12.547 17.641 1 97.06 127 ALA B C 1
ATOM 2408 O O . ALA B 1 127 ? -0.836 12.617 17.609 1 97.06 127 ALA B O 1
ATOM 2409 N N . SER B 1 128 ? 1.056 12.07 16.656 1 98.31 128 SER B N 1
ATOM 2410 C CA . SER B 1 128 ? 0.404 11.523 15.469 1 98.31 128 SER B CA 1
ATOM 2411 C C . SER B 1 128 ? -0.408 10.273 15.805 1 98.31 128 SER B C 1
ATOM 2413 O O . SER B 1 128 ? -1.514 10.094 15.289 1 98.31 128 SER B O 1
ATOM 2415 N N . ILE B 1 129 ? 0.138 9.422 16.641 1 98.62 129 ILE B N 1
ATOM 2416 C CA . ILE B 1 129 ? -0.574 8.219 17.078 1 98.62 129 ILE B CA 1
ATOM 2417 C C . ILE B 1 129 ? -1.885 8.609 17.75 1 98.62 129 ILE B C 1
ATOM 2419 O O . ILE B 1 129 ? -2.938 8.039 17.453 1 98.62 129 ILE B O 1
ATOM 2423 N N . GLN B 1 130 ? -1.812 9.539 18.641 1 98.19 130 GLN B N 1
ATOM 2424 C CA . GLN B 1 130 ? -3.01 10 19.344 1 98.19 130 GLN B CA 1
ATOM 2425 C C . GLN B 1 130 ? -4.027 10.578 18.359 1 98.19 130 GLN B C 1
ATOM 2427 O O . GLN B 1 130 ? -5.223 10.312 18.469 1 98.19 130 GLN B O 1
ATOM 2432 N N . LEU B 1 131 ? -3.578 11.375 17.406 1 98.5 131 LEU B N 1
ATOM 2433 C CA . LEU B 1 131 ? -4.473 11.938 16.406 1 98.5 131 LEU B CA 1
ATOM 2434 C C . LEU B 1 131 ? -5.199 10.828 15.648 1 98.5 131 LEU B C 1
ATOM 2436 O O . LEU B 1 131 ? -6.422 10.875 15.5 1 98.5 131 LEU B O 1
ATOM 2440 N N . ALA B 1 132 ? -4.465 9.875 15.156 1 98.56 132 ALA B N 1
ATOM 2441 C CA . ALA B 1 132 ? -5.047 8.781 14.383 1 98.56 132 ALA B CA 1
ATOM 2442 C C . ALA B 1 132 ? -6.047 7.988 15.227 1 98.56 132 ALA B C 1
ATOM 2444 O O . ALA B 1 132 ? -7.188 7.773 14.805 1 98.56 132 ALA B O 1
ATOM 2445 N N . THR B 1 133 ? -5.609 7.586 16.406 1 98.31 133 THR B N 1
ATOM 2446 C CA . THR B 1 133 ? -6.438 6.723 17.25 1 98.31 133 THR B CA 1
ATOM 2447 C C . THR B 1 133 ? -7.684 7.465 17.719 1 98.31 133 THR B C 1
ATOM 2449 O O . THR B 1 133 ? -8.773 6.883 17.781 1 98.31 133 THR B O 1
ATOM 2452 N N . LYS B 1 134 ? -7.559 8.727 18.016 1 97.56 134 LYS B N 1
ATOM 2453 C CA . LYS B 1 134 ? -8.695 9.539 18.453 1 97.56 134 LYS B CA 1
ATOM 2454 C C . LYS B 1 134 ? -9.719 9.688 17.328 1 97.56 134 LYS B C 1
ATOM 2456 O O . LYS B 1 134 ? -10.883 9.992 17.562 1 97.56 134 LYS B O 1
ATOM 2461 N N . ASN B 1 135 ? -9.258 9.516 16.141 1 98.12 135 ASN B N 1
ATOM 2462 C CA . ASN B 1 135 ? -10.148 9.68 15 1 98.12 135 ASN B CA 1
ATOM 2463 C C . ASN B 1 135 ? -10.508 8.336 14.367 1 98.12 135 ASN B C 1
ATOM 2465 O O . ASN B 1 135 ? -10.844 8.273 13.188 1 98.12 135 ASN B O 1
ATOM 2469 N N . GLY B 1 136 ? -10.375 7.246 15.062 1 98.19 136 GLY B N 1
ATOM 2470 C CA . GLY B 1 136 ? -11.023 5.992 14.719 1 98.19 136 GLY B CA 1
ATOM 2471 C C . GLY B 1 136 ? -10.086 5 14.055 1 98.19 136 GLY B C 1
ATOM 2472 O O . GLY B 1 136 ? -10.477 3.873 13.75 1 98.19 136 GLY B O 1
ATOM 2473 N N . PHE B 1 137 ? -8.844 5.391 13.852 1 98.81 137 PHE B N 1
ATOM 2474 C CA . PHE B 1 137 ? -7.898 4.449 13.266 1 98.81 137 PHE B CA 1
ATOM 2475 C C . PHE B 1 137 ? -7.555 3.344 14.258 1 98.81 137 PHE B C 1
ATOM 2477 O O . PHE B 1 137 ? -7.406 3.6 15.453 1 98.81 137 PHE B O 1
ATOM 2484 N N . LEU B 1 138 ? -7.367 2.152 13.711 1 98.56 138 LEU B N 1
ATOM 2485 C CA . LEU B 1 138 ? -6.953 1.001 14.5 1 98.56 138 LEU B CA 1
ATOM 2486 C C . LEU B 1 138 ? -5.555 0.542 14.109 1 98.56 138 LEU B C 1
ATOM 2488 O O . LEU B 1 138 ? -5.211 0.528 12.93 1 98.56 138 LEU B O 1
ATOM 2492 N N . LYS B 1 139 ? -4.801 0.157 15.102 1 98.81 139 LYS B N 1
ATOM 2493 C CA . LYS B 1 139 ? -3.482 -0.402 14.82 1 98.81 139 LYS B CA 1
ATOM 2494 C C . LYS B 1 139 ? -3.596 -1.804 14.227 1 98.81 139 LYS B C 1
ATOM 2496 O O . LYS B 1 139 ? -4.184 -2.697 14.836 1 98.81 139 LYS B O 1
ATOM 2501 N N . GLU B 1 140 ? -3.029 -1.982 13.062 1 98.88 140 GLU B N 1
ATOM 2502 C CA . GLU B 1 140 ? -3.17 -3.264 12.383 1 98.88 140 GLU B CA 1
ATOM 2503 C C . GLU B 1 140 ? -1.843 -4.016 12.344 1 98.88 140 GLU B C 1
ATOM 2505 O O . GLU B 1 140 ? -1.793 -5.18 11.93 1 98.88 140 GLU B O 1
ATOM 2510 N N . GLY B 1 141 ? -0.793 -3.328 12.75 1 98.81 141 GLY B N 1
ATOM 2511 C CA . GLY B 1 141 ? 0.471 -4.047 12.766 1 98.81 141 GLY B CA 1
ATOM 2512 C C . GLY B 1 141 ? 1.673 -3.135 12.93 1 98.81 141 GLY B C 1
ATOM 2513 O O . GLY B 1 141 ? 1.531 -1.979 13.336 1 98.81 141 GLY B O 1
ATOM 2514 N N . PHE B 1 142 ? 2.779 -3.697 12.695 1 98.88 142 PHE B N 1
ATOM 2515 C CA . PHE B 1 142 ? 4.09 -3.064 12.789 1 98.88 142 PHE B CA 1
ATOM 2516 C C . PHE B 1 142 ? 4.977 -3.475 11.617 1 98.88 142 PHE B C 1
ATOM 2518 O O . PHE B 1 142 ? 5.059 -4.656 11.281 1 98.88 142 PHE B O 1
ATOM 2525 N N . SER B 1 143 ? 5.566 -2.512 10.953 1 98.88 143 SER B N 1
ATOM 2526 C CA . SER B 1 143 ? 6.461 -2.762 9.828 1 98.88 143 SER B CA 1
ATOM 2527 C C . SER B 1 143 ? 7.855 -2.199 10.094 1 98.88 143 SER B C 1
ATOM 2529 O O . SER B 1 143 ? 8.039 -0.981 10.141 1 98.88 143 SER B O 1
ATOM 2531 N N . PRO B 1 144 ? 8.844 -3.064 10.203 1 98.69 144 PRO B N 1
ATOM 2532 C CA . PRO B 1 144 ? 10.211 -2.568 10.375 1 98.69 144 PRO B CA 1
ATOM 2533 C C . PRO B 1 144 ? 10.789 -1.982 9.094 1 98.69 144 PRO B C 1
ATOM 2535 O O . PRO B 1 144 ? 10.477 -2.457 7.996 1 98.69 144 PRO B O 1
ATOM 2538 N N . ARG B 1 145 ? 11.656 -0.921 9.234 1 98.5 145 ARG B N 1
ATOM 2539 C CA . ARG B 1 145 ? 12.375 -0.315 8.117 1 98.5 145 ARG B CA 1
ATOM 2540 C C . ARG B 1 145 ? 11.422 0.021 6.973 1 98.5 145 ARG B C 1
ATOM 2542 O O . ARG B 1 145 ? 11.688 -0.316 5.816 1 98.5 145 ARG B O 1
ATOM 2549 N N . TYR B 1 146 ? 10.398 0.656 7.293 1 98.69 146 TYR B N 1
ATOM 2550 C CA . TYR B 1 146 ? 9.242 0.823 6.41 1 98.69 146 TYR B CA 1
ATOM 2551 C C . TYR B 1 146 ? 9.477 1.959 5.422 1 98.69 146 TYR B C 1
ATOM 2553 O O . TYR B 1 146 ? 9.383 1.763 4.207 1 98.69 146 TYR B O 1
ATOM 2561 N N . LEU B 1 147 ? 9.805 3.1 5.863 1 98.38 147 LEU B N 1
ATOM 2562 C CA . LEU B 1 147 ? 10.039 4.289 5.051 1 98.38 147 LEU B CA 1
ATOM 2563 C C . LEU B 1 147 ? 11.422 4.871 5.332 1 98.38 147 LEU B C 1
ATOM 2565 O O . LEU B 1 147 ? 11.867 4.891 6.48 1 98.38 147 LEU B O 1
ATOM 2569 N N . LYS B 1 148 ? 12.016 5.406 4.281 1 97.81 148 LYS B N 1
ATOM 2570 C CA . LYS B 1 148 ? 13.289 6.094 4.441 1 97.81 148 LYS B CA 1
ATOM 2571 C C . LYS B 1 148 ? 13.078 7.562 4.809 1 97.81 148 LYS B C 1
ATOM 2573 O O . LYS B 1 148 ? 12.609 8.352 3.988 1 97.81 148 LYS B O 1
ATOM 2578 N N . ILE B 1 149 ? 13.344 7.906 6 1 96.25 149 ILE B N 1
ATOM 2579 C CA . ILE B 1 149 ? 13.188 9.258 6.523 1 96.25 149 ILE B CA 1
ATOM 2580 C C . ILE B 1 149 ? 14.539 9.781 7.008 1 96.25 149 ILE B C 1
ATOM 2582 O O . ILE B 1 149 ? 15.203 9.141 7.824 1 96.25 149 ILE B O 1
ATOM 2586 N N . ASN B 1 150 ? 14.891 10.914 6.465 1 93.56 150 ASN B N 1
ATOM 2587 C CA . ASN B 1 150 ? 16.188 11.5 6.801 1 93.56 150 ASN B CA 1
ATOM 2588 C C . ASN B 1 150 ? 17.328 10.523 6.562 1 93.56 150 ASN B C 1
ATOM 2590 O O . ASN B 1 150 ? 18.219 10.383 7.398 1 93.56 150 ASN B O 1
ATOM 2594 N N . GLY B 1 151 ? 17.203 9.734 5.562 1 95.44 151 GLY B N 1
ATOM 2595 C CA . GLY B 1 151 ? 18.266 8.852 5.105 1 95.44 151 GLY B CA 1
ATOM 2596 C C . GLY B 1 151 ? 18.281 7.508 5.809 1 95.44 151 GLY B C 1
ATOM 2597 O O . GLY B 1 151 ? 19.094 6.641 5.488 1 95.44 151 GLY B O 1
ATOM 2598 N N . LEU B 1 152 ? 17.344 7.297 6.746 1 96.81 152 LEU B N 1
ATOM 2599 C CA . LEU B 1 152 ? 17.297 6.055 7.512 1 96.81 152 LEU B CA 1
ATOM 2600 C C . LEU B 1 152 ? 15.969 5.344 7.316 1 96.81 152 LEU B C 1
ATOM 2602 O O . LEU B 1 152 ? 14.914 5.984 7.293 1 96.81 152 LEU B O 1
ATOM 2606 N N . TRP B 1 153 ? 16.078 4.066 7.129 1 98.06 153 TRP B N 1
ATOM 2607 C CA . TRP B 1 153 ? 14.852 3.275 7.109 1 98.06 153 TRP B CA 1
ATOM 2608 C C . TRP B 1 153 ? 14.242 3.186 8.508 1 98.06 153 TRP B C 1
ATOM 2610 O O . TRP B 1 153 ? 14.859 2.633 9.422 1 98.06 153 TRP B O 1
ATOM 2620 N N . GLN B 1 154 ? 13.039 3.709 8.633 1 98.5 154 GLN B N 1
ATOM 2621 C CA . GLN B 1 154 ? 12.398 3.824 9.938 1 98.5 154 GLN B CA 1
ATOM 2622 C C . GLN B 1 154 ? 11.234 2.848 10.07 1 98.5 154 GLN B C 1
ATOM 2624 O O . GLN B 1 154 ? 10.484 2.627 9.109 1 98.5 154 GLN B O 1
ATOM 2629 N N . ASP B 1 155 ? 11.094 2.355 11.312 1 98.75 155 ASP B N 1
ATOM 2630 C CA . ASP B 1 155 ? 9.961 1.507 11.664 1 98.75 155 ASP B CA 1
ATOM 2631 C C . ASP B 1 155 ? 8.664 2.314 11.711 1 98.75 155 ASP B C 1
ATOM 2633 O O . ASP B 1 155 ? 8.68 3.498 12.055 1 98.75 155 ASP B O 1
ATOM 2637 N N . HIS B 1 156 ? 7.555 1.645 11.391 1 98.88 156 HIS B N 1
ATOM 2638 C CA . HIS B 1 156 ? 6.254 2.299 11.484 1 98.88 156 HIS B CA 1
ATOM 2639 C C . HIS B 1 156 ? 5.195 1.344 12.023 1 98.88 156 HIS B C 1
ATOM 2641 O O . HIS B 1 156 ? 5.191 0.158 11.688 1 98.88 156 HIS B O 1
ATOM 2647 N N . PHE B 1 157 ? 4.379 1.881 12.875 1 98.94 157 PHE B N 1
ATOM 2648 C CA . PHE B 1 157 ? 3.086 1.254 13.125 1 98.94 157 PHE B CA 1
ATOM 2649 C C . PHE B 1 157 ? 2.135 1.49 11.961 1 98.94 157 PHE B C 1
ATOM 2651 O O . PHE B 1 157 ? 2.129 2.57 11.367 1 98.94 157 PHE B O 1
ATOM 2658 N N . ARG B 1 158 ? 1.352 0.495 11.688 1 98.88 158 ARG B N 1
ATOM 2659 C CA . ARG B 1 158 ? 0.353 0.576 10.633 1 98.88 158 ARG B CA 1
ATOM 2660 C C . ARG B 1 158 ? -1.043 0.787 11.203 1 98.88 158 ARG B C 1
ATOM 2662 O O . ARG B 1 158 ? -1.557 -0.067 11.93 1 98.88 158 ARG B O 1
ATOM 2669 N N . PHE B 1 159 ? -1.646 1.907 10.93 1 98.94 159 PHE B N 1
ATOM 2670 C CA . PHE B 1 159 ? -3.02 2.203 11.32 1 98.94 159 PHE B CA 1
ATOM 2671 C C . PHE B 1 159 ? -3.928 2.273 10.102 1 98.94 159 PHE B C 1
ATOM 2673 O O . PHE B 1 159 ? -3.494 2.688 9.023 1 98.94 159 PHE B O 1
ATOM 2680 N N . ALA B 1 160 ? -5.156 1.896 10.312 1 98.94 160 ALA B N 1
ATOM 2681 C CA . ALA B 1 160 ? -6.113 2.016 9.211 1 98.94 160 ALA B CA 1
ATOM 2682 C C . ALA B 1 160 ? -7.531 2.213 9.734 1 98.94 160 ALA B C 1
ATOM 2684 O O . ALA B 1 160 ? -7.809 1.938 10.906 1 98.94 160 ALA B O 1
ATOM 2685 N N . ILE B 1 161 ? -8.359 2.717 8.953 1 98.88 161 ILE B N 1
ATOM 2686 C CA . ILE B 1 161 ? -9.805 2.789 9.18 1 98.88 161 ILE B CA 1
ATOM 2687 C C . ILE B 1 161 ? -10.539 2.434 7.887 1 98.88 161 ILE B C 1
ATOM 2689 O O . ILE B 1 161 ? -10.141 2.848 6.797 1 98.88 161 ILE B O 1
ATOM 2693 N N . THR B 1 162 ? -11.586 1.587 7.992 1 98.88 162 THR B N 1
ATOM 2694 C CA . THR B 1 162 ? -12.391 1.193 6.844 1 98.88 162 THR B CA 1
ATOM 2695 C C . THR B 1 162 ? -13.672 2.012 6.781 1 98.88 162 THR B C 1
ATOM 2697 O O . THR B 1 162 ? -14.039 2.686 7.746 1 98.88 162 THR B O 1
ATOM 2700 N N . LEU B 1 163 ? -14.297 1.955 5.625 1 98.69 163 LEU B N 1
ATOM 2701 C CA . LEU B 1 163 ? -15.57 2.631 5.434 1 98.69 163 LEU B CA 1
ATOM 2702 C C . LEU B 1 163 ? -16.562 2.246 6.531 1 98.69 163 LEU B C 1
ATOM 2704 O O . LEU B 1 163 ? -17.219 3.113 7.105 1 98.69 163 LEU B O 1
ATOM 2708 N N . GLU B 1 164 ? -16.688 0.939 6.867 1 98.44 164 GLU B N 1
ATOM 2709 C CA . GLU B 1 164 ? -17.609 0.451 7.887 1 98.44 164 GLU B CA 1
ATOM 2710 C C . GLU B 1 164 ? -17.297 1.054 9.25 1 98.44 164 GLU B C 1
ATOM 2712 O O . GLU B 1 164 ? -18.203 1.479 9.969 1 98.44 164 GLU B O 1
ATOM 2717 N N . ASP B 1 165 ? -16.031 1.049 9.586 1 98.12 165 ASP B N 1
ATOM 2718 C CA . ASP B 1 165 ? -15.617 1.594 10.875 1 98.12 165 ASP B CA 1
ATOM 2719 C C . ASP B 1 165 ? -15.891 3.094 10.953 1 98.12 165 ASP B C 1
ATOM 2721 O O . ASP B 1 165 ? -16.281 3.607 12 1 98.12 165 ASP B O 1
ATOM 2725 N N . TRP B 1 166 ? -15.586 3.809 9.875 1 98.38 166 TRP B N 1
ATOM 2726 C CA . TRP B 1 166 ? -15.844 5.242 9.805 1 98.38 166 TRP B CA 1
ATOM 2727 C C . TRP B 1 166 ? -17.328 5.531 9.992 1 98.38 166 TRP B C 1
ATOM 2729 O O . TRP B 1 166 ? -17.703 6.426 10.758 1 98.38 166 TRP B O 1
ATOM 2739 N N . LEU B 1 167 ? -18.219 4.805 9.328 1 97.69 167 LEU B N 1
ATOM 2740 C CA . LEU B 1 167 ? -19.672 4.973 9.43 1 97.69 167 LEU B CA 1
ATOM 2741 C C . LEU B 1 167 ? -20.141 4.691 10.852 1 97.69 167 LEU B C 1
ATOM 2743 O O . LEU B 1 167 ? -21.031 5.375 11.359 1 97.69 167 LEU B O 1
ATOM 2747 N N . ALA B 1 168 ? -19.547 3.754 11.508 1 96.19 168 ALA B N 1
ATOM 2748 C CA . ALA B 1 168 ? -19.938 3.369 12.859 1 96.19 168 ALA B CA 1
ATOM 2749 C C . ALA B 1 168 ? -19.594 4.461 13.867 1 96.19 168 ALA B C 1
ATOM 2751 O O . ALA B 1 168 ? -20.188 4.543 14.938 1 96.19 168 ALA B O 1
ATOM 2752 N N . ASN B 1 169 ? -18.594 5.234 13.523 1 90.38 169 ASN B N 1
ATOM 2753 C CA . ASN B 1 169 ? -18.109 6.262 14.445 1 90.38 169 ASN B CA 1
ATOM 2754 C C . ASN B 1 169 ? -18.719 7.625 14.125 1 90.38 169 ASN B C 1
ATOM 2756 O O . ASN B 1 169 ? -18.297 8.641 14.68 1 90.38 169 ASN B O 1
ATOM 2760 N N . GLN B 1 170 ? -19.609 7.699 13.133 1 86.56 170 GLN B N 1
ATOM 2761 C CA . GLN B 1 170 ? -20.25 8.969 12.828 1 86.56 170 GLN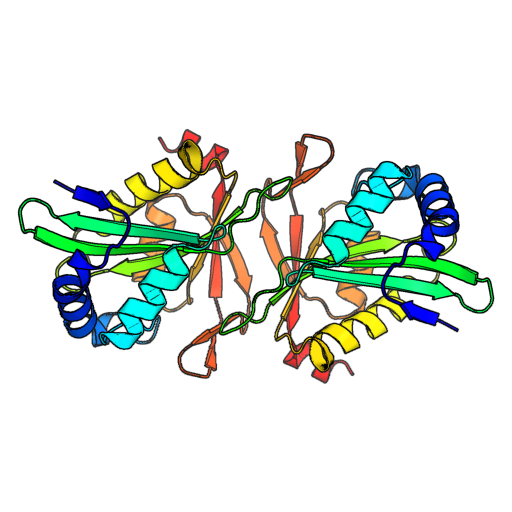 B CA 1
ATOM 2762 C C . GLN B 1 170 ? -21.375 9.273 13.82 1 86.56 170 GLN B C 1
ATOM 2764 O O . GLN B 1 170 ? -22.016 8.359 14.344 1 86.56 170 GLN B O 1
#

Sequence (340 aa):
MITLREPSAQDETVFISTMNKSRDFHFPFITAPCTAEAFQTYLQKSQQDSEQYYLAWDEDQRQIIGVFNISNIVRGVFKSAYLGYYASVDYAGKGFMSQALKLVLQQVFTTLDLHRIEANIQPSNTASIQLATKNGFLKEGFSPRYLKINGLWQDHFRFAITLEDWLANQMITLREPSAQDETVFISTMNKSRDFHFPFITAPCTAEAFQTYLQKSQQDSEQYYLAWDEDQRQIIGVFNISNIVRGVFKSAYLGYYASVDYAGKGFMSQALKLVLQQVFTTLDLHRIEANIQPSNTASIQLATKNGFLKEGFSPRYLKINGLWQDHFRFAITLEDWLANQ